Protein AF-A0A9E2J399-F1 (afdb_monomer)

Mean predicted aligned error: 8.53 Å

pLDDT: mean 82.92, std 20.25, range [30.44, 98.38]

Foldseek 3Di:
DCPVVLLVVVVCVVVVVVPDDPDDDQPVVVVVLVVVCVVQVPDCLNLVNDPVQVQWDWDDDDQATETAHVPHPPPDVVVVVVVLVVLLVVLCVQQVFDAPGGAYEYEDQDQVVSVVSVNNDADAESLSSSYHGHYNPDQRQQRVQLNRLCRRVLQSADDALQQNLLRSLLSSVDDPPVCVDPQLDQDPDQDQLLCCLQDPPPDGVVRRHVVSVQLLVVCCVVPNSVLSSQCSSHVHPVSNCVSQPPVSVVSRVVSSVVRD

Radius of gyration: 18.85 Å; Cα contacts (8 Å, |Δi|>4): 348; chains: 1; bounding box: 43×42×50 Å

Secondary structure (DSSP, 8-state):
--HHHHHHHHHHHHHHHHHS-SS--SHHHHHHHHHHHHHHHS-TTTTT-SGGGTTSEEEE-SSEEEEE-TT-S-S-HHHHHHHHHHHHHHHHHHH----SS-EEEEEES-HHHHHHTT--SSSEEEGGGTEEEEETTS-SSHHHHHHHHHTSTT--S---HHHHHHHHHHT-SS-TTTTTSTT-PPPSSPP-HHHHHHSTTSS-HIIIIIIHHHHHHHHHHHH-HHHHHHHHH---HHHHHHHHTHHHHHHHHHHHHHH-

Nearest PDB structures (foldseek):
  4p8q-assembly1_B  TM=4.772E-01  e=3.573E-02  Homo sapiens
  7xyo-assembly1_B  TM=5.533E-01  e=1.193E-01  Myxococcus fulvus
  4z7i-assembly2_B  TM=4.744E-01  e=6.530E-02  Homo sapiens

Structure (mmCIF, N/CA/C/O backbone):
data_AF-A0A9E2J399-F1
#
_entry.id   AF-A0A9E2J399-F1
#
loop_
_atom_site.group_PDB
_atom_site.id
_atom_site.type_symbol
_atom_site.label_atom_id
_atom_site.label_alt_id
_atom_site.label_comp_id
_atom_site.label_asym_id
_atom_site.label_entity_id
_atom_site.label_seq_id
_atom_site.pdbx_PDB_ins_co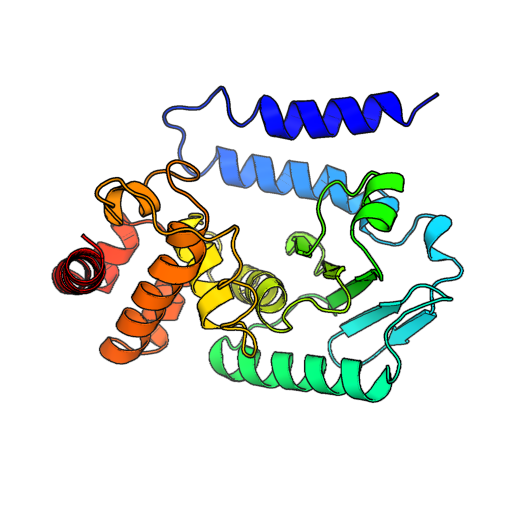de
_atom_site.Cartn_x
_atom_site.Cartn_y
_atom_site.Cartn_z
_atom_site.occupancy
_atom_site.B_iso_or_equiv
_atom_site.auth_seq_id
_atom_site.auth_comp_id
_atom_site.auth_asym_id
_atom_site.auth_atom_id
_atom_site.pdbx_PDB_model_num
ATOM 1 N N . MET A 1 1 ? 18.697 25.952 -17.168 1.00 35.12 1 MET A N 1
ATOM 2 C CA . MET A 1 1 ? 18.207 26.978 -16.220 1.00 35.12 1 MET A CA 1
ATOM 3 C C . MET A 1 1 ? 16.849 26.631 -15.573 1.00 35.12 1 MET A C 1
ATOM 5 O O . MET A 1 1 ? 16.286 27.504 -14.939 1.00 35.12 1 MET A O 1
ATOM 9 N N . ASN A 1 2 ? 16.350 25.378 -15.640 1.00 36.31 2 ASN A N 1
ATOM 10 C CA . ASN A 1 2 ? 14.995 25.008 -15.161 1.00 36.31 2 ASN A CA 1
ATOM 11 C C . ASN A 1 2 ? 14.938 23.968 -14.020 1.00 36.31 2 ASN A C 1
ATOM 13 O O . ASN A 1 2 ? 13.866 23.719 -13.491 1.00 36.31 2 ASN A O 1
ATOM 17 N N . ILE A 1 3 ? 16.062 23.377 -13.601 1.00 36.66 3 ILE A N 1
ATOM 18 C CA . ILE A 1 3 ? 16.064 22.289 -12.599 1.00 36.66 3 ILE A CA 1
ATOM 19 C C . ILE A 1 3 ? 15.846 22.831 -11.172 1.00 36.66 3 ILE A C 1
ATOM 21 O O . ILE A 1 3 ? 15.125 22.237 -10.376 1.00 36.66 3 ILE A O 1
ATOM 25 N N . LEU A 1 4 ? 16.393 24.014 -10.872 1.00 30.44 4 LEU A N 1
ATOM 26 C CA . LEU A 1 4 ? 16.224 24.678 -9.574 1.00 30.44 4 LEU A CA 1
ATOM 27 C C . LEU A 1 4 ? 14.778 25.129 -9.315 1.00 30.44 4 LEU A C 1
ATOM 29 O O . LEU A 1 4 ? 14.340 25.092 -8.172 1.00 30.44 4 LEU A O 1
ATOM 33 N N . PHE A 1 5 ? 14.020 25.490 -10.356 1.00 33.41 5 PHE A N 1
ATOM 34 C CA . PHE A 1 5 ? 12.612 25.876 -10.212 1.00 33.41 5 PHE A CA 1
ATOM 35 C C . PHE A 1 5 ? 11.713 24.675 -9.892 1.00 33.41 5 PHE A C 1
ATOM 37 O O . PHE A 1 5 ? 10.830 24.794 -9.050 1.00 33.41 5 PHE A O 1
ATOM 44 N N . SER A 1 6 ? 11.966 23.507 -10.492 1.00 39.12 6 SER A N 1
ATOM 45 C CA . SER A 1 6 ? 11.206 22.279 -10.213 1.00 39.12 6 SER A CA 1
ATOM 46 C C . SER A 1 6 ? 11.488 21.719 -8.815 1.00 39.12 6 SER A C 1
ATOM 48 O O . SER A 1 6 ? 10.556 21.320 -8.125 1.00 39.12 6 SER A O 1
ATOM 50 N N . ILE A 1 7 ? 12.747 21.755 -8.361 1.00 38.94 7 ILE A N 1
ATOM 51 C CA . ILE A 1 7 ? 13.127 21.336 -6.999 1.00 38.94 7 ILE A CA 1
ATOM 52 C C . ILE A 1 7 ? 12.523 22.284 -5.956 1.00 38.94 7 ILE A C 1
ATOM 54 O O . ILE A 1 7 ? 11.977 21.826 -4.954 1.00 38.94 7 ILE A O 1
ATOM 58 N N . LEU A 1 8 ? 12.561 23.598 -6.208 1.00 31.28 8 LEU A N 1
ATOM 59 C CA . LEU A 1 8 ? 11.946 24.579 -5.319 1.00 31.28 8 LEU A CA 1
ATOM 60 C C . LEU A 1 8 ? 10.419 24.417 -5.288 1.00 31.28 8 LEU A C 1
ATOM 62 O O . LEU A 1 8 ? 9.841 24.518 -4.217 1.00 31.28 8 LEU A O 1
ATOM 66 N N . LEU A 1 9 ? 9.769 24.083 -6.410 1.00 38.56 9 LEU A N 1
ATOM 67 C CA . LEU A 1 9 ? 8.328 23.817 -6.444 1.00 38.56 9 LEU A CA 1
ATOM 68 C C . LEU A 1 9 ? 7.959 22.540 -5.673 1.00 38.56 9 LEU A C 1
ATOM 70 O O . LEU A 1 9 ? 6.981 22.558 -4.944 1.00 38.56 9 LEU A O 1
ATOM 74 N N . ILE A 1 10 ? 8.749 21.464 -5.756 1.00 42.34 10 ILE A N 1
ATOM 75 C CA . ILE A 1 10 ? 8.502 20.212 -5.010 1.00 42.34 10 ILE A CA 1
ATOM 76 C C . ILE A 1 10 ? 8.734 20.401 -3.503 1.00 42.34 10 ILE A C 1
ATOM 78 O O . ILE A 1 10 ? 7.930 19.944 -2.695 1.00 42.34 10 ILE A O 1
ATOM 82 N N . ILE A 1 11 ? 9.792 21.117 -3.105 1.00 35.75 11 ILE A N 1
ATOM 83 C CA . ILE A 1 11 ? 10.058 21.435 -1.692 1.00 35.75 11 ILE A CA 1
ATOM 84 C C . ILE A 1 11 ? 9.004 22.404 -1.150 1.00 35.75 11 ILE A C 1
ATOM 86 O O . ILE A 1 11 ? 8.542 22.224 -0.028 1.00 35.75 11 ILE A O 1
ATOM 90 N N . ILE A 1 12 ? 8.574 23.394 -1.940 1.00 35.03 12 ILE A N 1
ATOM 91 C CA . ILE A 1 12 ? 7.475 24.290 -1.570 1.00 35.03 12 ILE A CA 1
ATOM 92 C C . ILE A 1 12 ? 6.174 23.490 -1.459 1.00 35.03 12 ILE A C 1
ATOM 94 O O . ILE A 1 12 ? 5.540 23.597 -0.429 1.00 35.03 12 ILE A O 1
ATOM 98 N N . LEU A 1 13 ? 5.814 22.617 -2.405 1.00 40.06 13 LEU A N 1
ATOM 99 C CA . LEU A 1 13 ? 4.606 21.778 -2.325 1.00 40.06 13 LEU A CA 1
ATOM 100 C C . LEU A 1 13 ? 4.655 20.728 -1.195 1.00 40.06 13 LEU A C 1
ATOM 102 O O . LEU A 1 13 ? 3.612 20.279 -0.739 1.00 40.06 13 LEU A O 1
ATOM 106 N N . ASN A 1 14 ? 5.831 20.338 -0.705 1.00 35.72 14 ASN A N 1
ATOM 107 C CA . ASN A 1 14 ? 5.932 19.468 0.472 1.00 35.72 14 ASN A CA 1
ATOM 108 C C . ASN A 1 14 ? 5.970 20.258 1.796 1.00 35.72 14 ASN A C 1
ATOM 110 O O . ASN A 1 14 ? 5.504 19.741 2.806 1.00 35.72 14 ASN A O 1
ATOM 114 N N . ASN A 1 15 ? 6.464 21.505 1.808 1.00 30.83 15 ASN A N 1
ATOM 115 C CA . ASN A 1 15 ? 6.568 22.342 3.017 1.00 30.83 15 ASN A CA 1
ATOM 116 C C . ASN A 1 15 ? 5.400 23.328 3.218 1.00 30.83 15 ASN A C 1
ATOM 118 O O . ASN A 1 15 ? 5.075 23.667 4.350 1.00 30.83 15 ASN A O 1
ATOM 122 N N . THR A 1 16 ? 4.721 23.794 2.166 1.00 32.91 16 THR A N 1
ATOM 123 C CA . THR A 1 16 ? 3.525 24.648 2.311 1.00 32.91 16 THR A CA 1
ATOM 124 C C . T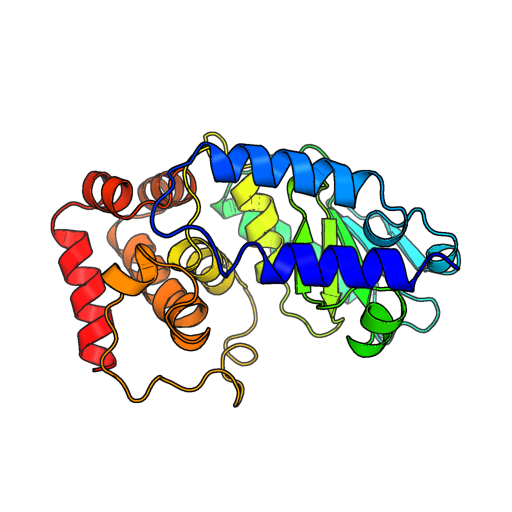HR A 1 16 ? 2.288 23.851 2.705 1.00 32.91 16 THR A C 1
ATOM 126 O O . THR A 1 16 ? 1.373 24.423 3.290 1.00 32.91 16 THR A O 1
ATOM 129 N N . PHE A 1 17 ? 2.278 22.540 2.448 1.00 38.72 17 PHE A N 1
ATOM 130 C CA . PHE A 1 17 ? 1.187 21.634 2.816 1.00 38.72 17 PHE A CA 1
ATOM 131 C C . PHE A 1 17 ? 1.327 21.046 4.229 1.00 38.72 17 PHE A C 1
ATOM 133 O O . PHE A 1 17 ? 0.382 20.443 4.728 1.00 38.72 17 PHE A O 1
ATOM 140 N N . THR A 1 18 ? 2.473 21.232 4.893 1.00 35.09 18 THR A N 1
ATOM 141 C CA . THR A 1 18 ? 2.693 20.814 6.289 1.00 35.09 18 THR A CA 1
ATOM 142 C C . THR A 1 18 ? 2.473 21.948 7.296 1.00 35.09 18 THR A C 1
ATOM 144 O O . THR A 1 18 ? 2.140 21.671 8.446 1.00 35.09 18 THR A O 1
ATOM 147 N N . GLU A 1 19 ? 2.588 23.222 6.894 1.00 30.45 19 GLU A N 1
ATOM 148 C CA . GLU A 1 19 ? 2.486 24.363 7.826 1.00 30.45 19 GLU A CA 1
ATOM 149 C C . GLU A 1 19 ? 1.129 25.090 7.855 1.00 30.45 19 GLU A C 1
ATOM 151 O O . GLU A 1 19 ? 0.873 25.879 8.769 1.00 30.45 19 GLU A O 1
ATOM 156 N N . LYS A 1 20 ? 0.207 24.806 6.931 1.00 34.00 20 LYS A N 1
ATOM 157 C CA . LYS A 1 20 ? -1.169 25.324 6.982 1.00 34.00 20 LYS A CA 1
ATOM 158 C C . LYS A 1 20 ? -2.154 24.231 6.605 1.00 34.00 20 LYS A C 1
ATOM 160 O O . LYS A 1 20 ? -2.333 23.975 5.428 1.00 34.00 20 LYS A O 1
ATOM 165 N N . ASP A 1 21 ? -2.748 23.596 7.613 1.00 38.91 21 ASP A N 1
ATOM 166 C CA . ASP A 1 21 ? -4.195 23.342 7.676 1.00 38.91 21 ASP A CA 1
ATOM 167 C C . ASP A 1 21 ? -4.523 22.515 8.925 1.00 38.91 21 ASP A C 1
ATOM 169 O O . ASP A 1 21 ? -4.662 21.294 8.928 1.00 38.91 21 ASP A O 1
ATOM 173 N N . LYS A 1 22 ? -4.670 23.232 10.044 1.00 38.91 22 LYS A N 1
ATOM 174 C CA . LYS A 1 22 ? -5.417 22.728 11.195 1.00 38.91 22 LYS A CA 1
ATOM 175 C C . LYS A 1 22 ? -6.902 22.753 10.826 1.00 38.91 22 LYS A C 1
ATOM 177 O O . LYS A 1 22 ? -7.569 23.756 11.052 1.00 38.91 22 LYS A O 1
ATOM 182 N N . GLY A 1 23 ? -7.394 21.647 10.276 1.00 41.75 23 GLY A N 1
ATOM 183 C CA . GLY A 1 23 ? -8.821 21.384 10.075 1.00 41.75 23 GLY A CA 1
ATOM 184 C C . GLY A 1 23 ? -9.351 21.801 8.703 1.00 41.75 23 GLY A C 1
ATOM 185 O O . GLY A 1 23 ? -9.782 22.933 8.516 1.00 41.75 23 GLY A O 1
ATOM 186 N N . GLY A 1 24 ? -9.399 20.845 7.774 1.00 32.31 24 GLY A N 1
ATOM 187 C CA . GLY A 1 24 ? -10.007 21.011 6.457 1.00 32.31 24 GLY A CA 1
ATOM 188 C C . GLY A 1 24 ? -10.335 19.658 5.823 1.00 32.31 24 GLY A C 1
ATOM 189 O O . GLY A 1 24 ? -9.465 18.839 5.562 1.00 32.31 24 GLY A O 1
ATOM 190 N N . THR A 1 25 ? -11.628 19.381 5.674 1.00 45.47 25 THR A N 1
ATOM 191 C CA . THR A 1 25 ? -12.244 18.081 5.363 1.00 45.47 25 THR A CA 1
ATOM 192 C C . THR A 1 25 ? -12.350 17.795 3.860 1.00 45.47 25 THR A C 1
ATOM 194 O O . THR A 1 25 ? -12.945 18.613 3.167 1.00 45.47 25 THR A O 1
ATOM 197 N N . SER A 1 26 ? -11.932 16.605 3.392 1.00 43.88 26 SER A N 1
ATOM 198 C CA . SER A 1 26 ? -12.264 15.853 2.140 1.00 43.88 26 SER A CA 1
ATOM 199 C C . SER A 1 26 ? -12.246 16.550 0.756 1.00 43.88 26 SER A C 1
ATOM 201 O O . SER A 1 26 ? -11.796 15.967 -0.229 1.00 43.88 26 SER A O 1
ATOM 203 N N . TYR A 1 27 ? -12.698 17.797 0.641 1.00 31.56 27 TYR A N 1
ATOM 204 C CA . TYR A 1 27 ? -12.731 18.576 -0.597 1.00 31.56 27 TYR A CA 1
ATOM 205 C C . TYR A 1 27 ? -11.326 19.029 -1.023 1.00 31.56 27 TYR A C 1
ATOM 207 O O . TYR A 1 27 ? -10.993 19.009 -2.206 1.00 31.56 27 TYR A O 1
ATOM 215 N N . GLN A 1 28 ? -10.469 19.367 -0.054 1.00 36.97 28 GLN A N 1
ATOM 216 C CA . GLN A 1 28 ? -9.070 19.721 -0.308 1.00 36.97 28 GLN A CA 1
ATOM 217 C C . GLN A 1 28 ? -8.235 18.510 -0.752 1.00 36.97 28 GLN A C 1
ATOM 219 O O . GLN A 1 28 ? -7.406 18.653 -1.641 1.00 36.97 28 GLN A O 1
ATOM 224 N N . GLU A 1 29 ? -8.490 17.305 -0.229 1.00 43.00 29 GLU A N 1
ATOM 225 C CA . GLU A 1 29 ? -7.813 16.077 -0.683 1.00 43.00 29 GLU A CA 1
ATOM 226 C C . GLU A 1 29 ? -8.111 15.757 -2.150 1.00 43.00 29 GLU A C 1
ATOM 228 O O . GLU A 1 29 ? -7.194 15.435 -2.901 1.00 43.00 29 GLU A O 1
ATOM 233 N N . THR A 1 30 ? -9.363 15.923 -2.581 1.00 45.16 30 THR A N 1
ATOM 234 C CA . THR A 1 30 ? -9.768 15.666 -3.974 1.00 45.16 30 THR A CA 1
ATOM 235 C C . THR A 1 30 ? -9.115 16.667 -4.940 1.00 45.16 30 THR A C 1
ATOM 237 O O . THR A 1 30 ? -8.572 16.280 -5.973 1.00 45.16 30 THR A O 1
ATOM 240 N N . GLN A 1 31 ? -9.079 17.956 -4.577 1.00 35.47 31 GLN A N 1
ATOM 241 C CA . GLN A 1 31 ? -8.379 18.992 -5.353 1.00 35.47 31 GLN A CA 1
ATOM 242 C C . GLN A 1 31 ? -6.855 18.775 -5.379 1.00 35.47 31 GLN A C 1
ATOM 244 O O . GLN A 1 31 ? -6.213 18.970 -6.411 1.00 35.47 31 GLN A O 1
ATOM 249 N N . ASN A 1 32 ? -6.275 18.304 -4.272 1.00 55.22 32 ASN A N 1
ATOM 250 C CA . ASN A 1 32 ? -4.853 17.973 -4.185 1.00 55.22 32 ASN A CA 1
ATOM 251 C C . ASN A 1 32 ? -4.493 16.739 -5.031 1.00 55.22 32 ASN A C 1
ATOM 253 O O . ASN A 1 32 ? -3.407 16.701 -5.607 1.00 55.22 32 ASN A O 1
ATOM 257 N N . GLN A 1 33 ? -5.388 15.754 -5.151 1.00 56.31 33 GLN A N 1
ATOM 258 C CA . GLN A 1 33 ? -5.217 14.592 -6.031 1.00 56.31 33 GLN A CA 1
ATOM 259 C C . GLN A 1 33 ? -5.269 14.983 -7.513 1.00 56.31 33 GLN A C 1
ATOM 261 O O . GLN A 1 33 ? -4.395 14.576 -8.277 1.00 56.31 33 GLN A O 1
ATOM 266 N N . GLU A 1 34 ? -6.219 15.829 -7.925 1.00 54.78 34 GLU A N 1
ATOM 267 C CA . GLU A 1 34 ? -6.289 16.324 -9.310 1.00 54.78 34 GLU A CA 1
ATOM 268 C C . GLU A 1 34 ? -5.058 17.161 -9.691 1.00 54.78 34 GLU A C 1
ATOM 270 O O . GLU A 1 34 ? -4.486 16.969 -10.765 1.00 54.78 34 GLU A O 1
ATOM 275 N N . GLN A 1 35 ? -4.584 18.035 -8.799 1.00 57.66 35 GLN A N 1
ATOM 276 C CA . GLN A 1 35 ? -3.370 18.823 -9.039 1.00 57.66 35 GLN A CA 1
ATOM 277 C C . GLN A 1 35 ? -2.105 17.956 -9.079 1.00 57.66 35 GLN A C 1
ATOM 279 O O . GLN A 1 35 ? -1.265 18.148 -9.959 1.00 57.66 35 GLN A O 1
ATOM 284 N N . ARG A 1 36 ? -1.975 16.962 -8.187 1.00 59.66 36 ARG A N 1
ATOM 285 C CA . ARG A 1 36 ? -0.881 15.974 -8.240 1.00 59.66 36 ARG A CA 1
ATOM 286 C C . ARG A 1 36 ? -0.917 15.186 -9.541 1.00 59.66 36 ARG A C 1
ATOM 288 O O . ARG A 1 36 ? 0.121 15.040 -10.180 1.00 59.66 36 ARG A O 1
ATOM 295 N N . LYS A 1 37 ? -2.099 14.734 -9.965 1.00 61.91 37 LYS A N 1
ATOM 296 C CA . LYS A 1 37 ? -2.276 14.029 -11.234 1.00 61.91 37 LYS A CA 1
ATOM 297 C C . LYS A 1 37 ? -1.771 14.872 -12.397 1.00 61.91 37 LYS A C 1
ATOM 299 O O . LYS A 1 37 ? -0.998 14.353 -13.185 1.00 61.91 37 LYS A O 1
ATOM 304 N N . ILE A 1 38 ? -2.128 16.153 -12.477 1.00 59.84 38 ILE A N 1
ATOM 305 C CA . ILE A 1 38 ? -1.650 17.047 -13.546 1.00 59.84 38 ILE A CA 1
ATOM 306 C C . ILE A 1 38 ? -0.121 17.195 -13.495 1.00 59.84 38 ILE A C 1
ATOM 308 O O . ILE A 1 38 ? 0.552 17.001 -14.503 1.00 59.84 38 ILE A O 1
ATOM 312 N N . ILE A 1 39 ? 0.449 17.455 -12.315 1.00 67.25 39 ILE A N 1
ATOM 313 C CA . ILE A 1 39 ? 1.897 17.662 -12.160 1.00 67.25 39 ILE A CA 1
ATOM 314 C C . ILE A 1 39 ? 2.696 16.407 -12.533 1.00 67.25 39 ILE A C 1
ATOM 316 O O . ILE A 1 39 ? 3.713 16.518 -13.213 1.00 67.25 39 ILE A O 1
ATOM 320 N N . TYR A 1 40 ? 2.264 15.219 -12.107 1.00 71.88 40 TYR A N 1
ATOM 321 C CA . TYR A 1 40 ? 2.998 13.979 -12.363 1.00 71.88 40 TYR A CA 1
ATOM 322 C C . TYR A 1 40 ? 2.685 13.364 -13.733 1.00 71.88 40 TYR A C 1
ATOM 324 O O . TYR A 1 40 ? 3.587 12.817 -14.365 1.00 71.88 40 TYR A O 1
ATOM 332 N N . ALA A 1 41 ? 1.445 13.471 -14.224 1.00 72.50 41 ALA A N 1
ATOM 333 C CA . ALA A 1 41 ? 1.061 12.942 -15.534 1.00 72.50 41 ALA A CA 1
ATOM 334 C C . ALA A 1 41 ? 1.768 13.674 -16.673 1.00 72.50 41 ALA A C 1
ATOM 336 O O . ALA A 1 41 ? 2.172 13.029 -17.642 1.00 72.50 41 ALA A O 1
ATOM 337 N N . ASP A 1 42 ? 1.936 14.992 -16.548 1.00 78.38 42 ASP A N 1
ATOM 338 C CA . ASP A 1 42 ? 2.548 15.823 -17.586 1.00 78.38 42 ASP A CA 1
ATOM 339 C C . ASP A 1 42 ? 4.064 15.953 -17.420 1.00 78.38 42 ASP A C 1
ATOM 341 O O . ASP A 1 42 ? 4.748 16.430 -18.328 1.00 78.38 42 ASP A O 1
ATOM 345 N N . ASN A 1 43 ? 4.620 15.493 -16.296 1.00 82.19 43 ASN A N 1
ATOM 346 C CA . ASN A 1 43 ? 6.058 15.498 -16.092 1.00 82.19 43 ASN A CA 1
ATOM 347 C C . ASN A 1 43 ? 6.694 14.221 -16.679 1.00 82.19 43 ASN A C 1
ATOM 349 O O . ASN A 1 43 ? 6.512 13.128 -16.131 1.00 82.19 43 ASN A O 1
ATOM 353 N N . PRO A 1 44 ? 7.485 14.342 -17.764 1.00 82.25 44 PRO A N 1
ATOM 354 C CA . PRO A 1 44 ? 8.075 13.199 -18.454 1.00 82.25 44 PRO A CA 1
ATOM 355 C C . PRO A 1 44 ? 9.011 12.361 -17.564 1.00 82.25 44 PRO A C 1
ATOM 357 O O . PRO A 1 44 ? 9.239 11.186 -17.848 1.00 82.25 44 PRO A O 1
ATOM 360 N N . LEU A 1 45 ? 9.528 12.932 -16.470 1.00 81.38 45 LEU A N 1
ATOM 361 C CA . LEU A 1 45 ? 10.408 12.236 -15.527 1.00 81.38 45 LEU A CA 1
ATOM 362 C C . LEU A 1 45 ? 9.674 11.179 -14.695 1.00 81.38 45 LEU A C 1
ATOM 364 O O . LEU A 1 45 ? 10.268 10.164 -14.343 1.00 81.38 45 LEU A O 1
ATOM 368 N N . PHE A 1 46 ? 8.398 11.406 -14.383 1.00 80.50 46 PHE A N 1
ATOM 369 C CA . PHE A 1 46 ? 7.619 10.511 -13.522 1.00 80.50 46 PHE A CA 1
ATOM 370 C C . PHE A 1 46 ? 6.824 9.475 -14.303 1.00 80.50 46 PHE A C 1
ATOM 372 O O . PHE A 1 46 ? 6.483 8.440 -13.757 1.00 80.50 46 PHE A O 1
ATOM 379 N N . ASN A 1 47 ? 6.514 9.737 -15.571 1.00 84.06 47 ASN A N 1
ATOM 380 C CA . ASN A 1 47 ? 5.722 8.829 -16.403 1.00 84.06 47 ASN A CA 1
ATOM 381 C C . ASN A 1 47 ? 6.574 8.005 -17.391 1.00 84.06 47 ASN A C 1
ATOM 383 O O . ASN A 1 47 ? 6.018 7.329 -18.256 1.00 84.06 47 ASN A O 1
ATOM 387 N N . GLY A 1 48 ? 7.906 8.093 -17.296 1.00 84.94 48 GLY A N 1
ATOM 388 C CA . GLY A 1 48 ? 8.845 7.365 -18.153 1.00 84.94 48 GLY A CA 1
ATOM 389 C C . GLY A 1 48 ? 9.025 7.925 -19.567 1.00 84.94 48 GLY A C 1
ATOM 390 O O . GLY A 1 48 ? 9.643 7.262 -20.393 1.00 84.94 48 GLY A O 1
ATOM 391 N N . LYS A 1 49 ? 8.491 9.113 -19.886 1.00 88.38 49 LYS A N 1
ATOM 392 C CA . LYS A 1 49 ? 8.605 9.725 -21.228 1.00 88.38 49 LYS A CA 1
ATOM 393 C C . LYS A 1 49 ? 9.847 10.599 -21.410 1.00 88.38 49 LYS A C 1
ATOM 395 O O . LYS A 1 49 ? 10.083 11.088 -22.515 1.00 88.38 49 LYS A O 1
ATOM 400 N N . ASP A 1 50 ? 10.616 10.854 -20.353 1.00 89.94 50 ASP A N 1
ATOM 401 C CA . ASP A 1 50 ? 11.870 11.596 -20.471 1.00 89.94 50 ASP A CA 1
ATOM 402 C C . ASP A 1 50 ? 12.914 10.762 -21.219 1.00 89.94 50 ASP A C 1
ATOM 404 O O . ASP A 1 50 ? 13.011 9.549 -21.042 1.00 89.94 50 ASP A O 1
ATOM 408 N N . LYS A 1 51 ? 13.751 11.431 -22.017 1.00 88.94 51 LYS A N 1
ATOM 409 C CA . LYS A 1 51 ? 14.852 10.797 -22.756 1.00 88.94 51 LYS A CA 1
ATOM 410 C C . LYS A 1 51 ? 15.818 10.014 -21.860 1.00 88.94 51 LYS A C 1
ATOM 412 O O . LYS A 1 51 ? 16.549 9.169 -22.367 1.00 88.94 51 LYS A O 1
ATOM 417 N N . PHE A 1 52 ? 15.852 10.319 -20.562 1.00 86.81 52 PHE A N 1
ATOM 418 C CA . PHE A 1 52 ? 16.595 9.571 -19.557 1.00 86.81 52 PHE A CA 1
ATOM 419 C C . PHE A 1 52 ? 16.247 8.077 -19.553 1.00 86.81 52 PHE A C 1
ATOM 421 O O . PHE A 1 52 ? 17.128 7.262 -19.313 1.00 86.81 52 PHE A O 1
ATOM 428 N N . PHE A 1 53 ? 15.001 7.710 -19.855 1.00 90.19 53 PHE A N 1
ATOM 429 C CA . PHE A 1 53 ? 14.562 6.314 -19.857 1.00 90.19 53 PHE A CA 1
ATOM 430 C C . PHE A 1 53 ? 14.801 5.598 -21.196 1.00 90.19 53 PHE A C 1
ATOM 432 O O . PHE A 1 53 ? 14.484 4.421 -21.322 1.00 90.19 53 PHE A O 1
ATOM 439 N N . ASN A 1 54 ? 15.369 6.266 -22.208 1.00 91.75 54 ASN A N 1
ATOM 440 C CA . ASN A 1 54 ? 15.497 5.698 -23.557 1.00 91.75 54 ASN A CA 1
ATOM 441 C C . ASN A 1 54 ? 16.375 4.440 -23.625 1.00 91.75 54 ASN A C 1
ATOM 443 O O . ASN A 1 54 ? 16.196 3.627 -24.529 1.00 91.75 54 ASN A O 1
ATOM 447 N N . ASP A 1 55 ? 17.346 4.298 -22.723 1.00 93.50 55 ASP A N 1
ATOM 448 C CA . ASP A 1 55 ? 18.230 3.133 -22.639 1.00 93.50 55 ASP A CA 1
ATOM 449 C C . ASP A 1 55 ? 17.756 2.097 -21.609 1.00 93.50 55 ASP A C 1
ATOM 451 O O . ASP A 1 55 ? 18.415 1.073 -21.411 1.00 93.50 55 ASP A O 1
ATOM 455 N N . TRP A 1 56 ? 16.618 2.336 -20.955 1.00 96.00 56 TRP A N 1
ATOM 456 C CA . TRP A 1 56 ? 16.060 1.390 -20.004 1.00 96.00 56 TRP A CA 1
ATOM 457 C C . TRP A 1 56 ? 15.479 0.177 -20.725 1.00 96.00 56 TRP A C 1
ATOM 459 O O . TRP A 1 56 ? 14.856 0.251 -21.785 1.00 96.00 56 TRP A O 1
ATOM 469 N N . ILE A 1 57 ? 15.680 -0.979 -20.108 1.00 96.62 57 ILE A N 1
ATOM 470 C CA . ILE A 1 57 ? 15.140 -2.250 -20.558 1.00 96.62 57 ILE A CA 1
ATOM 471 C C . ILE A 1 57 ? 13.683 -2.309 -20.112 1.00 96.62 57 ILE A C 1
ATOM 473 O O . ILE A 1 57 ? 13.396 -2.400 -18.915 1.00 96.62 57 ILE A O 1
ATOM 477 N N . MET A 1 58 ? 12.778 -2.292 -21.086 1.00 97.19 58 MET A N 1
ATOM 478 C CA . MET A 1 58 ? 11.352 -2.487 -20.860 1.00 97.19 58 MET A CA 1
ATOM 479 C C . MET A 1 58 ? 10.973 -3.953 -21.048 1.00 97.19 58 MET A C 1
ATOM 481 O O . MET A 1 58 ? 11.316 -4.562 -22.063 1.00 97.19 58 MET A O 1
ATOM 485 N N . VAL A 1 59 ? 10.240 -4.513 -20.087 1.00 98.00 59 VAL A N 1
ATOM 486 C CA . VAL A 1 59 ? 9.699 -5.874 -20.178 1.00 98.00 59 VAL A CA 1
ATOM 487 C C . VAL A 1 59 ? 8.204 -5.840 -19.900 1.00 98.00 59 VAL A C 1
ATOM 489 O O . VAL A 1 59 ? 7.778 -5.494 -18.798 1.00 98.00 59 VAL A O 1
ATOM 492 N N . ASP A 1 60 ? 7.411 -6.202 -20.908 1.00 98.06 60 ASP A N 1
ATOM 493 C CA . ASP A 1 60 ? 5.962 -6.322 -20.776 1.00 98.06 60 ASP A CA 1
ATOM 494 C C . ASP A 1 60 ? 5.579 -7.716 -20.254 1.00 98.06 60 ASP A C 1
ATOM 496 O O . ASP A 1 60 ? 6.107 -8.738 -20.695 1.00 98.06 60 ASP A O 1
ATOM 500 N N . SER A 1 61 ? 4.652 -7.751 -19.304 1.00 98.00 61 SER A N 1
ATOM 501 C CA . SER A 1 61 ? 4.131 -8.956 -18.660 1.00 98.00 61 SER A CA 1
ATOM 502 C C . SER A 1 61 ? 2.599 -8.918 -18.633 1.00 98.00 61 SER A C 1
ATOM 504 O O . SER A 1 61 ? 1.969 -8.181 -19.397 1.00 98.00 61 SER A O 1
ATOM 506 N N . LYS A 1 62 ? 1.947 -9.743 -17.810 1.00 97.69 62 LYS A N 1
ATOM 507 C CA . LYS A 1 62 ? 0.484 -9.839 -17.831 1.00 97.69 62 LYS A CA 1
ATOM 508 C C . LYS A 1 62 ? -0.155 -8.588 -17.230 1.00 97.69 62 LYS A C 1
ATOM 510 O O . LYS A 1 62 ? -1.054 -8.022 -17.850 1.00 97.69 62 LYS A O 1
ATOM 515 N N . HIS A 1 63 ? 0.314 -8.152 -16.064 1.00 98.12 63 HIS A N 1
ATOM 516 C CA . HIS A 1 63 ? -0.248 -7.010 -15.337 1.00 98.12 63 HIS A CA 1
ATOM 517 C C . HIS A 1 63 ? 0.721 -5.829 -15.228 1.00 98.12 63 HIS A C 1
ATOM 519 O O . HIS A 1 63 ? 0.281 -4.737 -14.883 1.00 98.12 63 HIS A O 1
ATOM 525 N N . PHE A 1 64 ? 2.001 -5.995 -15.565 1.00 98.06 64 PHE A N 1
ATOM 526 C CA . PHE A 1 64 ? 3.023 -4.954 -15.411 1.00 98.06 64 PHE A CA 1
ATOM 527 C C . PHE A 1 64 ? 3.773 -4.674 -16.714 1.00 98.06 64 PHE A C 1
ATOM 529 O O . PHE A 1 64 ? 3.965 -5.564 -17.542 1.00 98.06 64 PHE A O 1
ATOM 536 N N . ILE A 1 65 ? 4.282 -3.452 -16.825 1.00 97.81 65 ILE A N 1
ATOM 537 C CA . ILE A 1 65 ? 5.361 -3.034 -17.714 1.00 97.81 65 ILE A CA 1
ATOM 538 C C . ILE A 1 65 ? 6.522 -2.641 -16.801 1.00 97.81 65 ILE A C 1
ATOM 540 O O . ILE A 1 65 ? 6.461 -1.625 -16.105 1.00 97.81 65 ILE A O 1
ATOM 544 N N . PHE A 1 66 ? 7.560 -3.469 -16.761 1.00 97.75 66 PHE A N 1
ATOM 545 C CA . PHE A 1 66 ? 8.736 -3.211 -15.939 1.00 97.75 66 PHE A CA 1
ATOM 546 C C . PHE A 1 66 ? 9.744 -2.364 -16.694 1.00 97.75 66 PHE A C 1
ATOM 548 O O . PHE A 1 66 ? 10.044 -2.644 -17.853 1.00 97.75 66 PHE A O 1
ATOM 555 N N . HIS A 1 67 ? 10.319 -1.391 -15.997 1.00 97.19 67 HIS A N 1
ATOM 556 C CA . HIS A 1 67 ? 11.391 -0.540 -16.491 1.00 97.19 67 HIS A CA 1
ATOM 557 C C . HIS A 1 67 ? 12.620 -0.782 -15.619 1.00 97.19 67 HIS A C 1
ATOM 559 O O . HIS A 1 67 ? 12.607 -0.481 -14.424 1.00 97.19 67 HIS A O 1
ATOM 565 N N . PHE A 1 68 ? 13.684 -1.322 -16.211 1.00 96.94 68 PHE A N 1
ATOM 566 C CA . PHE A 1 68 ? 14.965 -1.544 -15.542 1.00 96.94 68 PHE A CA 1
ATOM 567 C C . PHE A 1 68 ? 16.047 -0.677 -16.187 1.00 96.94 68 PHE A C 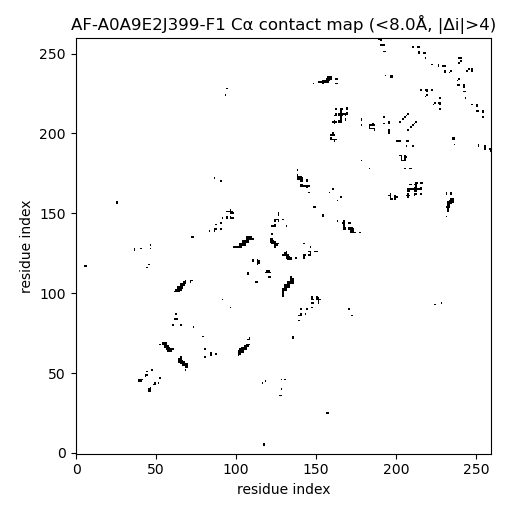1
ATOM 569 O O . PHE A 1 68 ? 16.137 -0.666 -17.414 1.00 96.94 68 PHE A O 1
ATOM 576 N N . PRO A 1 69 ? 16.936 -0.028 -15.420 1.00 94.56 69 PRO A N 1
ATOM 577 C CA . PRO A 1 69 ? 18.077 0.648 -16.017 1.00 94.56 69 PRO A CA 1
ATOM 578 C C . PRO A 1 69 ? 18.965 -0.367 -16.754 1.00 94.56 69 PRO A C 1
ATOM 580 O O . PRO A 1 69 ? 19.026 -1.549 -16.391 1.00 94.56 69 PRO A O 1
ATOM 583 N N . SER A 1 70 ? 19.672 0.081 -17.791 1.00 93.44 70 SER A N 1
ATOM 584 C CA . SER A 1 70 ? 20.550 -0.769 -18.614 1.00 93.44 70 SER A CA 1
ATOM 585 C C . SER A 1 70 ? 21.589 -1.539 -17.782 1.00 93.44 70 SER A C 1
ATOM 587 O O . SER A 1 70 ? 21.907 -2.692 -18.073 1.00 93.44 70 SER A O 1
ATOM 589 N N . ASN A 1 71 ? 22.051 -0.943 -16.681 1.00 93.25 71 ASN A N 1
ATOM 590 C CA . ASN A 1 71 ? 22.971 -1.523 -15.699 1.00 93.25 71 ASN A CA 1
ATOM 591 C C . ASN A 1 71 ? 22.268 -2.160 -14.478 1.00 93.25 71 ASN A C 1
ATOM 593 O O . ASN A 1 71 ? 22.853 -2.208 -13.395 1.00 93.25 71 ASN A O 1
ATOM 597 N N . SER A 1 72 ? 21.014 -2.606 -14.613 1.00 95.56 72 SER A N 1
ATOM 598 C CA . SER A 1 72 ? 20.197 -3.051 -13.478 1.00 95.56 72 SER A CA 1
ATOM 599 C C . SER A 1 72 ? 20.854 -4.134 -12.617 1.00 95.56 72 SER A C 1
ATOM 601 O O . SER A 1 72 ? 21.313 -5.160 -13.125 1.00 95.56 72 SER A O 1
ATOM 603 N N . ILE A 1 73 ? 20.798 -3.949 -11.293 1.00 95.31 73 ILE A N 1
ATOM 604 C CA . ILE A 1 73 ? 21.294 -4.911 -10.295 1.00 95.31 73 ILE A CA 1
ATOM 605 C C . ILE A 1 73 ? 20.396 -6.147 -10.136 1.00 95.31 73 ILE A C 1
ATOM 607 O O . ILE A 1 73 ? 20.778 -7.115 -9.471 1.00 95.31 73 ILE A O 1
ATOM 611 N N . VAL A 1 74 ? 19.211 -6.153 -10.757 1.00 94.94 74 VAL A N 1
ATOM 612 C CA . VAL A 1 74 ? 18.314 -7.313 -10.782 1.00 94.94 74 VAL A CA 1
ATOM 613 C C . VAL A 1 74 ? 18.914 -8.386 -11.693 1.00 94.94 74 VAL A C 1
ATOM 615 O O . VAL A 1 74 ? 18.805 -8.326 -12.923 1.00 94.94 74 VAL A O 1
ATOM 618 N N . LYS A 1 75 ? 19.559 -9.377 -11.062 1.00 92.69 75 LYS A N 1
ATOM 619 C CA . LYS A 1 75 ? 20.296 -10.462 -11.732 1.00 92.69 75 LYS A CA 1
ATOM 620 C C . LYS A 1 75 ? 19.399 -11.378 -12.564 1.00 92.69 75 LYS A C 1
ATOM 622 O O . LYS A 1 75 ? 19.768 -11.737 -13.674 1.00 92.69 75 LYS A O 1
ATOM 627 N N . ASN A 1 76 ? 18.239 -11.757 -12.026 1.00 95.81 76 ASN A N 1
ATOM 628 C CA . ASN A 1 76 ? 17.272 -12.625 -12.697 1.00 95.81 76 ASN A CA 1
ATOM 629 C C . ASN A 1 76 ? 15.942 -11.876 -12.862 1.00 95.81 76 ASN A C 1
ATOM 631 O O . ASN A 1 76 ? 15.097 -11.889 -11.965 1.00 95.81 76 ASN A O 1
ATOM 635 N N . LYS A 1 77 ? 15.793 -11.183 -13.997 1.00 96.12 77 LYS A N 1
ATOM 636 C CA . LYS A 1 77 ? 14.602 -10.374 -14.295 1.00 96.12 77 LYS A CA 1
ATOM 637 C C . LYS A 1 77 ? 13.353 -11.240 -14.448 1.00 96.12 77 LYS A C 1
ATOM 639 O O . LYS A 1 77 ? 12.320 -10.866 -13.912 1.00 96.12 77 LYS A O 1
ATOM 644 N N . ASP A 1 78 ? 13.459 -12.421 -15.055 1.00 97.12 78 ASP A N 1
ATOM 645 C CA . ASP A 1 78 ? 12.318 -13.332 -15.221 1.00 97.12 78 ASP A CA 1
ATOM 646 C C . ASP A 1 78 ? 11.759 -13.785 -13.870 1.00 97.12 78 ASP A C 1
ATOM 648 O O . ASP A 1 78 ? 10.551 -13.742 -13.638 1.00 97.12 78 ASP A O 1
ATOM 652 N N . GLN A 1 79 ? 12.638 -14.156 -12.933 1.00 96.31 79 GLN A N 1
ATOM 653 C CA . GLN A 1 79 ? 12.221 -14.507 -11.577 1.00 96.31 79 GLN A CA 1
ATOM 654 C C . GLN A 1 79 ? 11.626 -13.305 -10.837 1.00 96.31 79 GLN A C 1
ATOM 656 O O . GLN A 1 79 ? 10.611 -13.453 -10.160 1.00 96.31 79 GLN A O 1
ATOM 661 N N . PHE A 1 80 ? 12.233 -12.122 -10.966 1.00 95.69 80 PHE A N 1
ATOM 662 C CA . PHE A 1 80 ? 11.711 -10.892 -10.369 1.00 95.69 80 PHE A CA 1
ATOM 663 C C . PHE A 1 80 ? 10.287 -10.603 -10.862 1.00 95.69 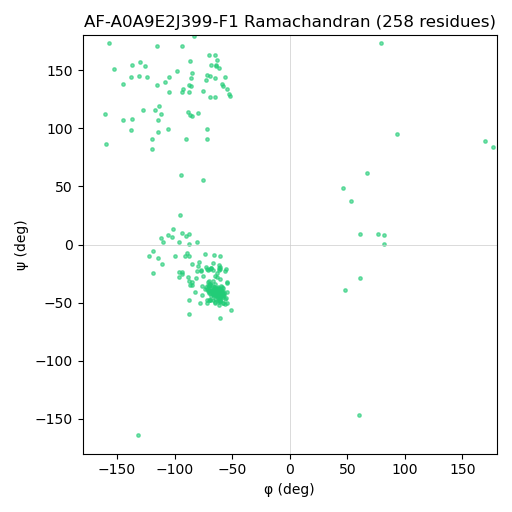80 PHE A C 1
ATOM 665 O O . PHE A 1 80 ? 9.381 -10.437 -10.047 1.00 95.69 80 PHE A O 1
ATOM 672 N N . ILE A 1 81 ? 10.078 -10.624 -12.178 1.00 97.25 81 ILE A N 1
ATOM 673 C CA . ILE A 1 81 ? 8.785 -10.398 -12.834 1.00 97.25 81 ILE A CA 1
ATOM 674 C C . ILE A 1 81 ? 7.765 -11.441 -12.380 1.00 97.25 81 ILE A C 1
ATOM 676 O O . ILE A 1 81 ? 6.674 -11.086 -11.940 1.00 97.25 81 ILE A O 1
ATOM 680 N N . ASN A 1 82 ? 8.130 -12.724 -12.407 1.00 97.44 82 ASN A N 1
ATOM 681 C CA . ASN A 1 82 ? 7.239 -13.800 -11.985 1.00 97.44 82 ASN A CA 1
ATOM 682 C C . ASN A 1 82 ? 6.824 -13.664 -10.508 1.00 97.44 82 ASN A C 1
ATOM 684 O O . ASN A 1 82 ? 5.662 -13.886 -10.175 1.00 97.44 82 ASN A O 1
ATOM 688 N N . ASN A 1 83 ? 7.731 -13.242 -9.623 1.00 95.44 83 ASN A N 1
ATOM 689 C CA . ASN A 1 83 ? 7.393 -12.989 -8.221 1.00 95.44 83 ASN A CA 1
ATOM 690 C C . ASN A 1 83 ? 6.381 -11.838 -8.068 1.00 95.44 83 ASN A C 1
ATOM 692 O O . ASN A 1 83 ? 5.474 -11.937 -7.244 1.00 95.44 83 ASN A O 1
ATOM 696 N N . HIS A 1 84 ? 6.504 -10.771 -8.864 1.00 96.12 84 HIS A N 1
ATOM 697 C CA . HIS A 1 84 ? 5.564 -9.642 -8.846 1.00 96.12 84 HIS A CA 1
ATOM 698 C C . HIS A 1 84 ? 4.198 -10.025 -9.428 1.00 96.12 84 HIS A C 1
ATOM 700 O O . HIS A 1 84 ? 3.166 -9.665 -8.869 1.00 96.12 84 HIS A O 1
ATOM 706 N N . GLU A 1 85 ? 4.167 -10.825 -10.492 1.00 97.69 85 GLU A N 1
ATOM 707 C CA . GLU A 1 85 ? 2.928 -11.374 -11.057 1.00 97.69 85 GLU A CA 1
ATOM 708 C C . GLU A 1 85 ? 2.190 -12.286 -10.064 1.00 97.69 85 GLU A C 1
ATOM 710 O O . GLU A 1 85 ? 0.969 -12.204 -9.907 1.00 97.69 85 GLU A O 1
ATOM 715 N N . GLN A 1 86 ? 2.927 -13.121 -9.328 1.00 96.94 86 GLN A N 1
ATOM 716 C CA . GLN A 1 86 ? 2.363 -13.945 -8.256 1.00 96.94 86 GLN A CA 1
ATOM 717 C C . GLN A 1 86 ? 1.856 -13.100 -7.084 1.00 96.94 86 GLN A C 1
ATOM 719 O O . GLN A 1 86 ? 0.787 -13.388 -6.540 1.00 96.94 86 GLN A O 1
ATOM 724 N N . ALA A 1 87 ? 2.594 -12.053 -6.707 1.00 96.00 87 ALA A N 1
ATOM 725 C CA . ALA A 1 87 ? 2.162 -11.104 -5.690 1.00 96.00 87 ALA A CA 1
ATOM 726 C C . ALA A 1 87 ? 0.856 -10.414 -6.098 1.00 96.00 87 ALA A C 1
ATOM 728 O O . ALA A 1 87 ? -0.099 -10.433 -5.323 1.00 96.00 87 ALA A O 1
ATOM 729 N N . TYR A 1 88 ? 0.767 -9.924 -7.336 1.00 97.31 88 TYR A N 1
ATOM 730 C CA . TYR A 1 88 ? -0.457 -9.347 -7.886 1.00 97.31 88 TYR A CA 1
ATOM 731 C C . TYR A 1 88 ? -1.624 -10.321 -7.822 1.00 97.31 88 TYR A C 1
ATOM 733 O O . TYR A 1 88 ? -2.675 -9.979 -7.287 1.00 97.31 88 TYR A O 1
ATOM 741 N N . ALA A 1 89 ? -1.447 -11.552 -8.309 1.00 97.06 89 ALA A N 1
ATOM 742 C CA . ALA A 1 89 ? -2.508 -12.554 -8.285 1.00 97.06 89 ALA A CA 1
ATOM 743 C C . ALA A 1 89 ? -2.989 -12.839 -6.853 1.00 97.06 89 ALA A C 1
ATOM 745 O O . ALA A 1 89 ? -4.191 -12.926 -6.604 1.00 97.06 89 ALA A O 1
ATOM 746 N N . LYS A 1 90 ? -2.059 -12.935 -5.895 1.00 96.75 90 LYS A N 1
ATOM 747 C CA . LYS A 1 90 ? -2.386 -13.154 -4.484 1.00 96.75 90 LYS A CA 1
ATOM 748 C C . LYS A 1 90 ? -3.148 -11.971 -3.890 1.00 96.75 90 LYS A C 1
ATOM 750 O O . LYS A 1 90 ? -4.200 -12.188 -3.292 1.00 96.75 90 LYS A O 1
ATOM 755 N N . LEU A 1 91 ? -2.666 -10.744 -4.072 1.00 96.62 91 LEU A N 1
ATOM 756 C CA . LEU A 1 91 ? -3.346 -9.540 -3.585 1.00 96.62 91 LEU A CA 1
ATOM 757 C C . LEU A 1 91 ? -4.720 -9.370 -4.216 1.00 96.62 91 LEU A C 1
ATOM 759 O O . LEU A 1 91 ? -5.708 -9.168 -3.511 1.00 96.62 91 LEU A O 1
ATOM 763 N N . ASN A 1 92 ? -4.805 -9.518 -5.534 1.00 96.62 92 ASN A N 1
ATOM 764 C CA . ASN A 1 92 ? -6.044 -9.296 -6.253 1.00 96.62 92 ASN A CA 1
ATOM 765 C C . ASN A 1 92 ? -7.069 -10.414 -6.025 1.00 96.62 92 ASN A C 1
ATOM 767 O O . ASN A 1 92 ? -8.258 -10.175 -6.181 1.00 96.62 92 ASN A O 1
ATOM 771 N N . SER A 1 93 ? -6.656 -11.605 -5.573 1.00 96.56 93 SER A N 1
ATOM 772 C CA . SER A 1 93 ? -7.605 -12.618 -5.085 1.00 96.56 93 SER A CA 1
ATOM 773 C C . SER A 1 93 ? -8.345 -12.174 -3.815 1.00 96.56 93 SER A C 1
ATOM 775 O O . SER A 1 93 ? -9.475 -12.591 -3.575 1.00 96.56 93 SER A O 1
ATOM 777 N N . PHE A 1 94 ? -7.730 -11.303 -3.006 1.00 96.38 94 PHE A N 1
ATOM 778 C CA . PHE A 1 94 ? -8.380 -10.699 -1.848 1.00 96.38 94 PHE A CA 1
ATOM 779 C C . PHE A 1 94 ? -9.138 -9.424 -2.225 1.00 96.38 94 PHE A C 1
ATOM 781 O O . PHE A 1 94 ? -10.286 -9.278 -1.820 1.00 96.38 94 PHE A O 1
ATOM 788 N N . LEU A 1 95 ? -8.514 -8.513 -2.974 1.00 95.94 95 LEU A N 1
ATOM 789 C CA . LEU A 1 95 ? -9.069 -7.185 -3.263 1.00 95.94 95 LEU A CA 1
ATOM 790 C C . LEU A 1 95 ? -10.099 -7.195 -4.401 1.00 95.94 95 LEU A C 1
ATOM 792 O O . LEU A 1 95 ? -11.022 -6.394 -4.376 1.00 95.94 95 LEU A O 1
ATOM 796 N N . GLU A 1 96 ? -9.982 -8.122 -5.354 1.00 95.50 96 GLU A N 1
ATOM 797 C CA . GLU A 1 96 ? -10.878 -8.249 -6.515 1.00 95.50 96 GLU A CA 1
ATOM 798 C C . GLU A 1 96 ? -11.022 -6.937 -7.312 1.00 95.50 96 GLU A C 1
ATOM 800 O O . GLU A 1 96 ? -12.085 -6.596 -7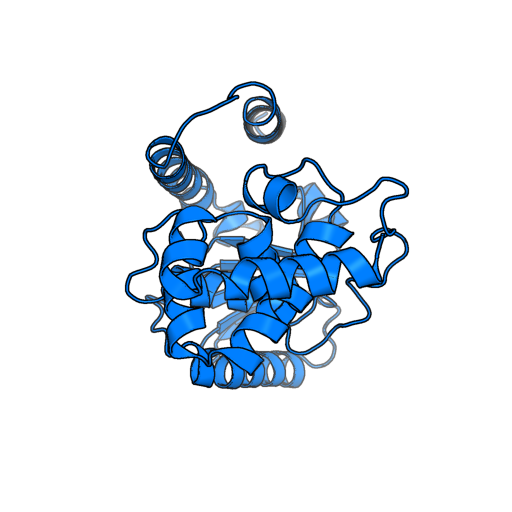.830 1.00 95.50 96 GLU A O 1
ATOM 805 N N . THR A 1 97 ? -9.920 -6.197 -7.434 1.00 94.06 97 THR A N 1
ATOM 806 C CA . THR A 1 97 ? -9.860 -4.918 -8.140 1.00 94.06 97 THR A CA 1
ATOM 807 C C . THR A 1 97 ? -9.625 -5.122 -9.639 1.00 94.06 97 THR A C 1
ATOM 809 O O . THR A 1 97 ? -8.833 -5.969 -10.066 1.00 94.06 97 THR A O 1
ATOM 812 N N . SER A 1 98 ? -10.254 -4.272 -10.454 1.00 92.81 98 SER A N 1
ATOM 813 C CA . SER A 1 98 ? -9.896 -4.081 -11.861 1.00 92.81 98 SER A CA 1
ATOM 814 C C . SER A 1 98 ? -9.145 -2.766 -12.035 1.00 92.81 98 SER A C 1
ATOM 816 O O . SER A 1 98 ? -9.603 -1.723 -11.577 1.00 92.81 98 SER A O 1
ATOM 818 N N . LEU A 1 99 ? -8.010 -2.804 -12.730 1.00 92.94 99 LEU A N 1
ATOM 819 C CA . LEU A 1 99 ? -7.214 -1.613 -13.026 1.00 92.94 99 LEU A CA 1
ATOM 820 C C . LEU A 1 99 ? -7.513 -1.095 -14.435 1.00 92.94 99 LEU A C 1
ATOM 822 O O . LEU A 1 99 ? -7.798 -1.900 -15.324 1.00 92.94 99 LEU A O 1
ATOM 826 N N . PRO A 1 100 ? -7.417 0.224 -14.672 1.00 94.50 100 PRO A N 1
ATOM 827 C CA . PRO A 1 100 ? -7.644 0.793 -15.998 1.00 94.50 100 PRO A CA 1
ATOM 828 C C . PRO A 1 100 ? -6.517 0.465 -16.990 1.00 94.50 100 PRO A C 1
ATOM 830 O O . PRO A 1 100 ? -6.734 0.519 -18.198 1.00 94.50 100 PRO A O 1
ATOM 833 N N . GLN A 1 101 ? -5.320 0.132 -16.497 1.00 95.25 101 GLN A N 1
ATOM 834 C CA . GLN A 1 101 ? -4.152 -0.231 -17.301 1.00 95.25 101 GLN A CA 1
ATOM 835 C C . GLN A 1 101 ? -3.154 -1.082 -16.497 1.00 95.25 101 GLN A C 1
ATOM 837 O O . GLN A 1 101 ? -3.313 -1.267 -15.289 1.00 95.25 101 GLN A O 1
ATOM 842 N N . LYS A 1 102 ? -2.114 -1.593 -17.173 1.00 97.00 102 LYS A N 1
ATOM 843 C CA . LYS A 1 102 ? -0.980 -2.276 -16.529 1.00 97.00 102 LYS A CA 1
ATOM 844 C C . LYS A 1 102 ? -0.203 -1.318 -15.619 1.00 97.00 102 LYS A C 1
ATOM 846 O O . LYS A 1 102 ? -0.166 -0.112 -15.858 1.00 97.00 102 LYS A O 1
ATOM 851 N N . PHE A 1 103 ? 0.466 -1.870 -14.614 1.00 95.12 103 PHE A N 1
ATOM 852 C CA . PHE A 1 103 ? 1.379 -1.124 -13.752 1.00 95.12 103 PHE A CA 1
ATOM 853 C C . PHE A 1 103 ? 2.617 -0.713 -14.542 1.00 95.12 103 PHE A C 1
ATOM 855 O O . PHE A 1 103 ? 3.301 -1.578 -15.079 1.00 95.12 103 PHE A O 1
ATOM 862 N N . ASN A 1 104 ? 2.972 0.565 -14.548 1.00 96.12 104 ASN A N 1
ATOM 863 C CA . ASN A 1 104 ? 4.316 0.980 -14.933 1.00 96.12 104 ASN A CA 1
ATOM 864 C C . ASN A 1 104 ? 5.222 0.889 -13.704 1.00 96.12 104 ASN A C 1
ATOM 866 O O . ASN A 1 104 ? 5.047 1.634 -12.741 1.00 96.12 104 ASN A O 1
ATOM 870 N N . TYR A 1 105 ? 6.152 -0.061 -13.720 1.00 96.38 105 TYR A N 1
ATOM 871 C CA . TYR A 1 105 ? 6.933 -0.453 -12.551 1.00 96.38 105 TYR A CA 1
ATOM 872 C C . TYR A 1 105 ? 8.411 -0.108 -12.765 1.00 96.38 105 TYR A C 1
ATOM 874 O O . TYR A 1 105 ? 9.144 -0.854 -13.419 1.00 96.38 105 TYR A O 1
ATOM 882 N N . PHE A 1 106 ? 8.845 1.044 -12.248 1.00 95.56 106 PHE A N 1
ATOM 883 C CA . PHE A 1 106 ? 10.216 1.536 -12.403 1.00 95.56 106 PHE A CA 1
ATOM 884 C C . PHE A 1 106 ? 11.103 1.000 -11.285 1.00 95.56 106 PHE A C 1
ATOM 886 O O . PHE A 1 106 ? 10.924 1.349 -10.117 1.00 95.56 106 PHE A O 1
ATOM 893 N N . VAL A 1 107 ? 12.075 0.166 -11.652 1.00 95.25 107 VAL A N 1
ATOM 894 C CA . VAL A 1 107 ? 12.949 -0.542 -10.713 1.00 95.25 107 VAL A CA 1
ATOM 895 C C . VAL A 1 107 ? 14.328 0.096 -10.708 1.00 95.25 107 VAL A C 1
ATOM 897 O O . VAL A 1 107 ? 15.164 -0.177 -11.568 1.00 95.25 107 VAL A O 1
ATOM 900 N N . TRP A 1 108 ? 14.576 0.936 -9.714 1.00 94.19 108 TRP A N 1
ATOM 901 C CA . TRP A 1 108 ? 15.834 1.656 -9.559 1.00 94.19 108 TRP A CA 1
ATOM 902 C C . TRP A 1 108 ? 16.863 0.804 -8.833 1.00 94.19 108 TRP A C 1
ATOM 904 O O . TRP A 1 108 ? 16.524 0.035 -7.930 1.00 94.19 108 TRP A O 1
ATOM 914 N N . ASN A 1 109 ? 18.139 0.974 -9.177 1.00 91.12 109 ASN A N 1
ATOM 915 C CA . ASN A 1 109 ? 19.202 0.292 -8.447 1.00 91.12 109 ASN A CA 1
ATOM 916 C C . ASN A 1 109 ? 19.362 0.866 -7.041 1.00 91.12 109 ASN A C 1
ATOM 918 O O . ASN A 1 109 ? 19.565 0.093 -6.112 1.00 91.12 109 ASN A O 1
ATOM 922 N N . TYR A 1 110 ? 19.287 2.200 -6.912 1.00 85.25 110 TYR A N 1
ATOM 923 C CA . TYR A 1 110 ? 19.549 2.941 -5.677 1.00 85.25 110 TYR A CA 1
ATOM 924 C C . TYR A 1 110 ? 18.784 4.276 -5.623 1.00 85.25 110 TYR A C 1
ATOM 926 O O . TYR A 1 110 ? 18.580 4.919 -6.653 1.00 85.25 110 TYR A O 1
ATOM 934 N N . SER A 1 111 ? 18.448 4.754 -4.419 1.00 83.81 111 SER A N 1
ATOM 935 C CA . SER A 1 111 ? 17.712 6.019 -4.222 1.00 83.81 111 SER A CA 1
ATOM 936 C C . SER A 1 111 ? 18.456 7.256 -4.721 1.00 83.81 111 SER A C 1
ATOM 938 O O . SER A 1 111 ? 17.854 8.119 -5.353 1.00 83.81 111 SER A O 1
ATOM 940 N N . TYR A 1 112 ? 19.780 7.311 -4.541 1.00 82.19 112 TYR A N 1
ATOM 941 C CA . TYR A 1 112 ? 20.581 8.462 -4.976 1.00 82.19 112 TYR A CA 1
ATOM 942 C C . TYR A 1 112 ? 20.562 8.668 -6.502 1.00 82.19 112 TYR A C 1
ATOM 944 O O . TYR A 1 112 ? 20.842 9.766 -6.985 1.00 82.19 112 TYR A O 1
ATOM 952 N N . GLU A 1 113 ? 20.302 7.612 -7.284 1.00 82.81 113 GLU A N 1
ATOM 953 C CA . GLU A 1 113 ? 20.166 7.731 -8.736 1.00 82.81 113 GLU A CA 1
ATOM 954 C C . GLU A 1 113 ? 18.885 8.492 -9.060 1.00 82.81 113 GLU A C 1
ATOM 956 O O . GLU A 1 113 ? 18.943 9.470 -9.794 1.00 82.81 113 GLU A O 1
ATOM 961 N N . ALA A 1 114 ? 17.768 8.114 -8.439 1.00 83.62 114 ALA A N 1
ATOM 962 C CA . ALA A 1 114 ? 16.477 8.772 -8.601 1.00 83.62 114 ALA A CA 1
ATOM 963 C C . ALA A 1 114 ? 16.516 10.247 -8.148 1.00 83.62 114 ALA A C 1
ATOM 965 O O . ALA A 1 114 ? 16.033 11.132 -8.861 1.00 83.62 114 ALA A O 1
ATOM 966 N N . GLU A 1 115 ? 17.187 10.535 -7.027 1.00 82.06 115 GLU A N 1
ATOM 967 C CA . GLU A 1 115 ? 17.345 11.896 -6.490 1.00 82.06 115 GLU A CA 1
ATOM 968 C C . GLU A 1 115 ? 18.022 12.846 -7.484 1.00 82.06 115 GLU A C 1
ATOM 970 O O . GLU A 1 115 ? 17.589 13.990 -7.652 1.00 82.06 115 GLU A O 1
ATOM 975 N N . LYS A 1 116 ? 19.042 12.371 -8.213 1.00 79.06 116 LYS A N 1
ATOM 976 C CA . LYS A 1 116 ? 19.725 13.159 -9.256 1.00 79.06 116 LYS A CA 1
ATOM 977 C C . LYS A 1 116 ? 18.792 13.584 -10.392 1.00 79.06 116 LYS A C 1
ATOM 979 O O . LYS A 1 116 ? 19.088 14.565 -11.073 1.00 79.06 116 LYS A O 1
ATOM 984 N N . PHE A 1 117 ? 17.676 12.882 -10.574 1.00 73.44 117 PHE A N 1
ATOM 985 C CA . PHE A 1 117 ? 16.654 13.176 -11.578 1.00 73.44 117 PHE A CA 1
ATOM 986 C C . PHE A 1 117 ? 15.423 13.882 -10.995 1.00 73.44 117 PHE A C 1
ATOM 988 O O . PHE A 1 117 ? 14.412 14.018 -11.675 1.00 73.44 117 PHE A O 1
ATOM 995 N N . GLY A 1 118 ? 15.510 14.383 -9.758 1.00 72.56 118 GLY A N 1
ATOM 996 C CA . GLY A 1 118 ? 14.425 15.122 -9.108 1.00 72.56 118 GLY A CA 1
ATOM 997 C C . GLY A 1 118 ? 13.356 14.232 -8.473 1.00 72.56 118 GLY A C 1
ATOM 998 O O . GLY A 1 118 ? 12.343 14.747 -8.002 1.00 72.56 118 GLY A O 1
ATOM 999 N N . ILE A 1 119 ? 13.584 12.917 -8.419 1.00 78.31 119 ILE A N 1
ATOM 1000 C CA . ILE A 1 119 ? 12.751 11.973 -7.676 1.00 78.31 119 ILE A CA 1
ATOM 1001 C C . ILE A 1 119 ? 13.333 11.878 -6.265 1.00 78.31 119 ILE A C 1
ATOM 1003 O O . ILE A 1 119 ? 14.252 11.109 -6.004 1.00 78.31 119 ILE A O 1
ATOM 1007 N N . GLY A 1 120 ? 12.843 12.736 -5.369 1.00 69.81 120 GLY A N 1
ATOM 1008 C CA . GLY A 1 120 ? 13.454 12.945 -4.051 1.00 69.81 120 GLY A CA 1
ATOM 1009 C C . GLY A 1 120 ? 13.348 11.765 -3.080 1.00 69.81 120 GLY A C 1
ATOM 1010 O O . GLY A 1 120 ? 14.110 11.716 -2.123 1.00 69.81 120 GLY A O 1
ATOM 1011 N N . VAL A 1 121 ? 12.413 10.836 -3.302 1.00 78.50 121 VAL A N 1
ATOM 1012 C CA . VAL A 1 121 ? 12.218 9.627 -2.487 1.00 78.50 121 VAL A CA 1
ATOM 1013 C C . VAL A 1 121 ? 11.775 8.493 -3.415 1.00 78.50 121 VAL A C 1
ATOM 1015 O O . VAL A 1 121 ? 10.978 8.727 -4.321 1.00 78.50 121 VAL A O 1
ATOM 1018 N N . LEU A 1 122 ? 12.314 7.286 -3.223 1.00 84.19 122 LEU A N 1
ATOM 1019 C CA . LEU A 1 122 ? 11.858 6.061 -3.892 1.00 84.19 122 LEU A CA 1
ATOM 1020 C C . LEU A 1 122 ? 10.835 5.312 -3.039 1.00 84.19 122 LEU A C 1
ATOM 1022 O O . LEU A 1 122 ? 10.666 5.617 -1.864 1.00 84.19 122 LEU A O 1
ATOM 1026 N N . SER A 1 123 ? 10.222 4.295 -3.638 1.00 85.50 123 SER A N 1
ATOM 1027 C CA . SER A 1 123 ? 9.219 3.437 -3.009 1.00 85.50 123 SER A CA 1
ATOM 1028 C C . SER A 1 123 ? 7.957 4.240 -2.724 1.00 85.50 123 SER A C 1
ATOM 1030 O O . SER A 1 123 ? 7.566 4.471 -1.588 1.00 85.50 123 SER A O 1
ATOM 1032 N N . PHE A 1 124 ? 7.382 4.743 -3.819 1.00 87.19 124 PHE A N 1
ATOM 1033 C CA . PHE A 1 124 ? 6.097 5.427 -3.826 1.00 87.19 124 PHE A CA 1
ATOM 1034 C C . PHE A 1 124 ? 5.246 4.989 -5.016 1.00 87.19 124 PHE A C 1
ATOM 1036 O O . PHE A 1 124 ? 5.745 4.633 -6.093 1.00 87.19 124 PHE A O 1
ATOM 1043 N N . ALA A 1 125 ? 3.942 5.118 -4.815 1.00 90.38 125 ALA A N 1
ATOM 1044 C CA . ALA A 1 125 ? 2.905 4.911 -5.799 1.00 90.38 125 ALA A CA 1
ATOM 1045 C C . ALA A 1 125 ? 2.302 6.228 -6.298 1.00 90.38 125 ALA A C 1
ATOM 1047 O O . ALA A 1 125 ? 2.067 7.164 -5.535 1.00 90.38 125 ALA A O 1
ATOM 1048 N N . LEU A 1 126 ? 1.961 6.249 -7.585 1.00 89.94 126 LEU A N 1
ATOM 1049 C CA . LEU A 1 126 ? 1.066 7.220 -8.211 1.00 89.94 126 LEU A CA 1
ATOM 1050 C C . LEU A 1 126 ? -0.129 6.456 -8.796 1.00 89.94 126 LEU A C 1
ATOM 1052 O O . LEU A 1 126 ? -0.123 6.102 -9.984 1.00 89.94 126 LEU A O 1
ATOM 1056 N N . PRO A 1 127 ? -1.138 6.129 -7.967 1.00 90.50 127 PRO A N 1
ATOM 1057 C CA . PRO A 1 127 ? -2.239 5.274 -8.386 1.00 90.50 127 PRO A CA 1
ATOM 1058 C C . PRO A 1 127 ? -3.020 5.809 -9.583 1.00 90.50 127 PRO A C 1
ATOM 1060 O O . PRO A 1 127 ? -3.357 5.038 -10.479 1.00 90.50 127 PRO A O 1
ATOM 1063 N N . GLU A 1 128 ? -3.210 7.123 -9.685 1.00 88.06 128 GLU A N 1
ATOM 1064 C CA . GLU A 1 128 ? -3.883 7.796 -10.804 1.00 88.06 128 GLU A CA 1
ATOM 1065 C C . GLU A 1 128 ? -3.255 7.481 -12.169 1.00 88.06 128 GLU A C 1
ATOM 1067 O O . GLU A 1 128 ? -3.912 7.629 -13.200 1.00 88.06 128 GLU A O 1
ATOM 1072 N N . LEU A 1 129 ? -1.980 7.080 -12.175 1.00 89.81 129 LEU A N 1
ATOM 1073 C CA . LEU A 1 129 ? -1.193 6.748 -13.363 1.00 89.81 129 LEU A CA 1
ATOM 1074 C C . LEU A 1 129 ? -0.887 5.247 -13.467 1.00 89.81 129 LEU A C 1
ATOM 1076 O O . LEU A 1 129 ? -0.188 4.829 -14.391 1.00 89.81 129 LEU A O 1
ATOM 1080 N N . CYS A 1 130 ? -1.385 4.435 -12.529 1.00 93.62 130 CYS A N 1
ATOM 1081 C CA . CYS A 1 130 ? -0.995 3.037 -12.338 1.00 93.62 130 CYS A CA 1
ATOM 1082 C C . CYS A 1 130 ? 0.531 2.874 -12.379 1.00 93.62 130 CYS A C 1
ATOM 1084 O O . CYS A 1 130 ? 1.053 2.052 -13.129 1.00 93.62 130 CYS A O 1
ATOM 1086 N N . LEU A 1 131 ? 1.252 3.705 -11.629 1.00 93.31 131 LEU A N 1
ATOM 1087 C CA . LEU A 1 131 ? 2.703 3.789 -11.713 1.00 93.31 131 LEU A CA 1
ATOM 1088 C C . LEU A 1 131 ? 3.346 3.711 -10.333 1.00 93.31 131 LEU A C 1
ATOM 1090 O O . LEU A 1 131 ? 2.799 4.234 -9.364 1.00 93.31 131 LEU A O 1
ATOM 1094 N N . VAL A 1 132 ? 4.517 3.081 -10.256 1.00 93.19 132 VAL A N 1
ATOM 1095 C CA . VAL A 1 132 ? 5.352 3.058 -9.050 1.00 93.19 132 VAL A CA 1
ATOM 1096 C C . VAL A 1 132 ? 6.825 3.249 -9.403 1.00 93.19 132 VAL A C 1
ATOM 1098 O O . VAL A 1 132 ? 7.303 2.736 -10.417 1.00 93.19 132 VAL A O 1
ATOM 1101 N N . HIS A 1 133 ? 7.556 3.948 -8.537 1.00 92.62 133 HIS A N 1
ATOM 1102 C CA . HIS A 1 133 ? 9.019 3.969 -8.545 1.00 92.62 133 HIS A CA 1
ATOM 1103 C C . HIS A 1 133 ? 9.509 3.291 -7.276 1.00 92.62 133 HIS A C 1
ATOM 1105 O O . HIS A 1 133 ? 9.233 3.773 -6.181 1.00 92.62 133 HIS A O 1
ATOM 1111 N N . VAL A 1 134 ? 10.256 2.198 -7.412 1.00 91.81 134 VAL A N 1
ATOM 1112 C CA . VAL A 1 134 ? 10.721 1.400 -6.273 1.00 91.81 134 VAL A CA 1
ATOM 1113 C C . VAL A 1 134 ? 12.213 1.127 -6.344 1.00 91.81 134 VAL A C 1
ATOM 1115 O O . VAL A 1 134 ? 12.824 1.123 -7.417 1.00 91.81 134 VAL A O 1
ATOM 1118 N N . HIS A 1 135 ? 12.798 0.848 -5.185 1.00 90.19 135 HIS A N 1
ATOM 1119 C CA . HIS A 1 135 ? 14.123 0.254 -5.111 1.00 90.19 135 HIS A CA 1
ATOM 1120 C C . HIS A 1 135 ? 14.080 -1.224 -5.544 1.00 90.19 135 HIS A C 1
ATOM 1122 O O . HIS A 1 135 ? 13.131 -1.945 -5.247 1.00 90.19 135 HIS A O 1
ATOM 1128 N N . ALA A 1 136 ? 15.132 -1.731 -6.191 1.00 89.19 136 ALA A N 1
ATOM 1129 C CA . ALA A 1 136 ? 15.213 -3.132 -6.632 1.00 89.19 136 ALA A CA 1
ATOM 1130 C C . ALA A 1 136 ? 15.141 -4.167 -5.492 1.00 89.19 136 ALA A C 1
ATOM 1132 O O . ALA A 1 136 ? 14.877 -5.343 -5.738 1.00 89.19 136 ALA A O 1
ATOM 1133 N N . ALA A 1 137 ? 15.406 -3.731 -4.261 1.00 83.69 137 ALA A N 1
ATOM 1134 C CA . ALA A 1 137 ? 15.311 -4.535 -3.043 1.00 83.69 137 ALA A CA 1
ATOM 1135 C C . ALA A 1 137 ? 14.088 -4.189 -2.173 1.00 83.69 137 ALA A C 1
ATOM 1137 O O . ALA A 1 137 ? 14.015 -4.659 -1.038 1.00 83.69 137 ALA A O 1
ATOM 1138 N N . GLU A 1 138 ? 13.179 -3.347 -2.672 1.00 81.56 138 GLU A N 1
ATOM 1139 C CA . GLU A 1 138 ? 11.945 -3.010 -1.964 1.00 81.56 138 GLU A CA 1
ATOM 1140 C C . GLU A 1 138 ? 11.065 -4.249 -1.791 1.00 81.56 138 GLU A C 1
ATOM 1142 O O . GLU A 1 138 ? 11.194 -5.252 -2.507 1.00 81.56 138 GLU A O 1
ATOM 1147 N N . SER A 1 139 ? 10.166 -4.182 -0.818 1.00 81.50 139 SER A N 1
ATOM 1148 C CA . SER A 1 139 ? 9.120 -5.175 -0.697 1.00 81.50 139 SER A CA 1
ATOM 1149 C C . SER A 1 139 ? 8.170 -5.148 -1.903 1.00 81.50 139 SER A C 1
ATOM 1151 O O . SER A 1 139 ? 8.035 -4.159 -2.623 1.00 81.50 139 SER A O 1
ATOM 1153 N N . ILE A 1 140 ? 7.552 -6.296 -2.181 1.00 88.38 140 ILE A N 1
ATOM 1154 C CA . ILE A 1 140 ? 6.819 -6.509 -3.437 1.00 88.38 140 ILE A CA 1
ATOM 1155 C C . ILE A 1 140 ? 5.367 -6.023 -3.322 1.00 88.38 140 ILE A C 1
ATOM 1157 O O . ILE A 1 140 ? 4.780 -5.581 -4.310 1.00 88.38 140 ILE A O 1
ATOM 1161 N N . GLY A 1 141 ? 4.749 -6.158 -2.144 1.00 92.19 141 GLY A N 1
ATOM 1162 C CA . GLY A 1 141 ? 3.304 -5.997 -1.989 1.00 92.19 141 GLY A CA 1
ATOM 1163 C C . GLY A 1 141 ? 2.851 -4.594 -1.590 1.00 92.19 141 GLY A C 1
ATOM 1164 O O . GLY A 1 141 ? 1.713 -4.243 -1.897 1.00 92.19 141 GLY A O 1
ATOM 1165 N N . HIS A 1 142 ? 3.697 -3.797 -0.932 1.00 93.00 142 HIS A N 1
ATOM 1166 C CA . HIS A 1 142 ? 3.298 -2.529 -0.306 1.00 93.00 142 HIS A CA 1
ATOM 1167 C C . HIS A 1 142 ? 2.747 -1.525 -1.319 1.00 93.00 142 HIS A C 1
ATOM 1169 O O . HIS A 1 142 ? 1.554 -1.221 -1.309 1.00 93.00 142 HIS A O 1
ATOM 1175 N N . GLU A 1 143 ? 3.571 -1.088 -2.274 1.00 92.75 143 GLU A N 1
ATOM 1176 C CA . GLU A 1 143 ? 3.139 -0.118 -3.290 1.00 92.75 143 GLU A CA 1
ATOM 1177 C C . GLU A 1 143 ? 2.050 -0.689 -4.206 1.00 92.75 143 GLU A C 1
ATOM 1179 O O . GLU A 1 143 ? 1.120 0.010 -4.610 1.00 92.75 143 GLU A O 1
ATOM 1184 N N . MET A 1 144 ? 2.099 -1.993 -4.487 1.00 94.81 144 MET A N 1
ATOM 1185 C CA . MET A 1 144 ? 1.061 -2.668 -5.266 1.00 94.81 144 MET A CA 1
ATOM 1186 C C . MET A 1 144 ? -0.305 -2.607 -4.571 1.00 94.81 144 MET A C 1
ATOM 1188 O O . MET A 1 144 ? -1.330 -2.427 -5.231 1.00 94.81 144 MET A O 1
ATOM 1192 N N . THR A 1 145 ? -0.323 -2.712 -3.242 1.00 96.00 145 THR A N 1
ATOM 1193 C CA . THR A 1 145 ? -1.541 -2.592 -2.439 1.00 96.00 145 THR A CA 1
ATOM 1194 C C . THR A 1 145 ? -2.116 -1.184 -2.518 1.00 96.00 145 THR A C 1
ATOM 1196 O O . THR A 1 145 ? -3.329 -1.047 -2.678 1.00 96.00 145 THR A O 1
ATOM 1199 N N . HIS A 1 146 ? -1.283 -0.139 -2.490 1.00 94.94 146 HIS A N 1
ATOM 1200 C CA . HIS A 1 146 ? -1.754 1.241 -2.675 1.00 94.94 146 HIS A CA 1
ATOM 1201 C C . HIS A 1 146 ? -2.483 1.413 -4.013 1.00 94.94 146 HIS A C 1
ATOM 1203 O O . HIS A 1 146 ? -3.582 1.962 -4.053 1.00 94.94 146 HIS A O 1
ATOM 1209 N N . LEU A 1 147 ? -1.945 0.854 -5.101 1.00 94.69 147 LEU A N 1
ATOM 1210 C CA . LEU A 1 147 ? -2.596 0.912 -6.416 1.00 94.69 147 LEU A CA 1
ATOM 1211 C C . LEU A 1 147 ? -3.904 0.121 -6.455 1.00 94.69 147 LEU A C 1
ATOM 1213 O O . LEU A 1 147 ? -4.922 0.623 -6.929 1.00 94.69 147 LEU A O 1
ATOM 1217 N N . LEU A 1 148 ? -3.895 -1.118 -5.964 1.00 96.50 148 LEU A N 1
ATOM 1218 C CA . LEU A 1 148 ? -5.080 -1.977 -5.986 1.00 96.50 148 LEU A CA 1
ATOM 1219 C C . LEU A 1 148 ? -6.207 -1.427 -5.112 1.00 96.50 148 LEU A C 1
ATOM 1221 O O . LEU A 1 148 ? -7.374 -1.512 -5.484 1.00 96.50 148 LEU A O 1
ATOM 1225 N N . THR A 1 149 ? -5.877 -0.859 -3.956 1.00 95.81 149 THR A N 1
ATOM 1226 C CA . THR A 1 149 ? -6.881 -0.298 -3.046 1.00 95.81 149 THR A CA 1
ATOM 1227 C C . THR A 1 149 ? -7.424 1.040 -3.525 1.00 95.81 149 THR A C 1
ATOM 1229 O O . THR A 1 149 ? -8.578 1.348 -3.238 1.00 95.81 149 THR A O 1
ATOM 1232 N N . TYR A 1 150 ? -6.646 1.809 -4.291 1.00 94.38 150 TYR A N 1
ATOM 1233 C CA . TYR A 1 150 ? -7.112 3.038 -4.929 1.00 94.38 150 TYR A CA 1
ATOM 1234 C C . TYR A 1 150 ? -8.253 2.781 -5.922 1.00 94.38 150 TYR A C 1
ATOM 1236 O O . TYR A 1 150 ? -9.245 3.504 -5.920 1.00 94.38 150 TYR A O 1
ATOM 1244 N N . TYR A 1 151 ? -8.140 1.729 -6.738 1.00 94.25 151 TYR A N 1
ATOM 1245 C CA . TYR A 1 151 ? -9.144 1.379 -7.752 1.00 94.25 151 TYR A CA 1
ATOM 1246 C C . TYR A 1 151 ? -10.244 0.435 -7.255 1.00 94.25 151 TYR A C 1
ATOM 1248 O O . TYR A 1 151 ? -11.059 -0.026 -8.057 1.00 94.25 151 TYR A O 1
ATOM 1256 N N . LEU A 1 152 ? -10.298 0.139 -5.953 1.00 93.62 152 LEU A N 1
ATOM 1257 C CA . LEU A 1 152 ? -11.422 -0.610 -5.399 1.00 93.62 152 LEU A CA 1
ATOM 1258 C C . LEU A 1 152 ? -12.743 0.124 -5.688 1.00 93.62 152 LEU A C 1
ATOM 1260 O O . LEU A 1 152 ? -12.819 1.345 -5.498 1.00 93.62 152 LEU A O 1
ATOM 1264 N N . PRO A 1 153 ? -13.805 -0.590 -6.101 1.00 88.25 153 PRO A N 1
ATOM 1265 C CA . PRO A 1 153 ? -15.127 0.007 -6.239 1.00 88.25 153 PRO A CA 1
ATOM 1266 C C . PRO A 1 153 ? -15.540 0.725 -4.949 1.00 88.25 153 PRO A C 1
ATOM 1268 O O . PRO A 1 153 ? -15.441 0.162 -3.867 1.00 88.25 153 PRO A O 1
ATOM 1271 N N . GLY A 1 154 ? -15.974 1.984 -5.054 1.00 83.31 154 GLY A N 1
ATOM 1272 C CA . GLY A 1 154 ? -16.369 2.785 -3.888 1.00 83.31 154 GLY A CA 1
ATOM 1273 C C . GLY A 1 154 ? -15.219 3.454 -3.122 1.00 83.31 154 GLY A C 1
ATOM 1274 O O . GLY A 1 154 ? -15.484 4.188 -2.172 1.00 83.31 154 GLY A O 1
ATOM 1275 N N . SER A 1 155 ? -13.959 3.286 -3.544 1.00 84.50 155 SER A N 1
ATOM 1276 C CA . SER A 1 155 ? -12.786 3.945 -2.948 1.00 84.50 155 SER A CA 1
ATOM 1277 C C . SER A 1 155 ? -12.662 5.433 -3.325 1.00 84.50 155 SER A C 1
ATOM 1279 O O . SER A 1 155 ? -11.640 5.891 -3.829 1.00 84.50 155 SER A O 1
ATOM 1281 N N . THR A 1 156 ? -13.708 6.210 -3.049 1.00 80.94 156 THR A N 1
ATOM 1282 C CA . THR A 1 156 ? -13.734 7.678 -3.188 1.00 80.94 156 THR A CA 1
ATOM 1283 C C . THR A 1 156 ? -13.820 8.387 -1.833 1.00 80.94 156 THR A C 1
ATOM 1285 O O . THR A 1 156 ? -14.053 9.592 -1.776 1.00 80.94 156 THR A O 1
ATOM 1288 N N . GLY A 1 157 ? -13.737 7.640 -0.729 1.00 85.56 157 GLY A N 1
ATOM 1289 C CA . GLY A 1 157 ? -13.790 8.182 0.622 1.00 85.56 157 GLY A CA 1
ATOM 1290 C C . GLY A 1 157 ? -12.447 8.719 1.117 1.00 85.56 157 GLY A C 1
ATOM 1291 O O . GLY A 1 157 ? -11.427 8.655 0.435 1.00 85.56 157 GLY A O 1
ATOM 1292 N N . ILE A 1 158 ? -12.466 9.227 2.352 1.00 91.00 158 ILE A N 1
ATOM 1293 C CA . ILE A 1 158 ? -11.284 9.753 3.050 1.00 91.00 158 ILE A CA 1
ATOM 1294 C C . ILE A 1 158 ? -10.217 8.660 3.159 1.00 91.00 158 ILE A C 1
ATOM 1296 O O . ILE A 1 158 ? -10.538 7.515 3.492 1.00 91.00 158 ILE A O 1
ATOM 1300 N N . LYS A 1 159 ? -8.955 9.024 2.930 1.00 92.00 159 LYS A N 1
ATOM 1301 C CA . LYS A 1 159 ? -7.783 8.185 3.202 1.00 92.00 159 LYS A CA 1
ATOM 1302 C C . LYS A 1 159 ? -7.047 8.769 4.405 1.00 92.00 159 LYS A C 1
ATOM 1304 O O . LYS A 1 159 ? -6.971 9.980 4.536 1.00 92.00 159 LYS A O 1
ATOM 1309 N N . THR A 1 160 ? -6.544 7.929 5.300 1.00 94.69 160 THR A N 1
ATOM 1310 C CA . THR A 1 160 ? -5.733 8.376 6.446 1.00 94.69 160 THR A CA 1
ATOM 1311 C C . THR A 1 160 ? -4.404 7.651 6.403 1.00 94.69 160 THR A C 1
ATOM 1313 O O . THR A 1 160 ? -4.369 6.471 6.048 1.00 94.69 160 THR A O 1
ATOM 1316 N N . LYS A 1 161 ? -3.297 8.300 6.782 1.00 93.69 161 LYS A N 1
ATOM 1317 C CA . LYS A 1 161 ? -1.977 7.649 6.735 1.00 93.69 161 LYS A CA 1
ATOM 1318 C C . LYS A 1 161 ? -1.963 6.362 7.561 1.00 93.69 161 LYS A C 1
ATOM 1320 O O . LYS A 1 161 ? -1.439 5.350 7.109 1.00 93.69 161 LYS A O 1
ATOM 1325 N N . PHE A 1 162 ? -2.583 6.381 8.743 1.00 96.00 162 PHE A N 1
ATOM 1326 C CA . PHE A 1 162 ? -2.631 5.228 9.648 1.00 96.00 162 PHE A CA 1
ATOM 1327 C C . PHE A 1 162 ? -3.262 3.984 9.024 1.00 96.00 162 PHE A C 1
ATOM 1329 O O . PHE A 1 162 ? -2.725 2.885 9.156 1.00 96.00 162 PHE A O 1
ATOM 1336 N N . ILE A 1 163 ? -4.390 4.142 8.334 1.00 97.44 163 ILE A N 1
ATOM 1337 C CA . ILE A 1 163 ? -5.068 3.008 7.711 1.00 97.44 163 ILE A CA 1
ATOM 1338 C C . ILE A 1 163 ? -4.443 2.679 6.367 1.00 97.44 163 ILE A C 1
ATOM 1340 O O . ILE A 1 163 ? -4.228 1.503 6.094 1.00 97.44 163 ILE A O 1
ATOM 1344 N N . ASN A 1 164 ? -4.089 3.679 5.564 1.00 95.81 164 ASN A N 1
ATOM 1345 C CA . ASN A 1 164 ? -3.505 3.464 4.249 1.00 95.81 164 ASN A CA 1
ATOM 1346 C C . ASN A 1 164 ? -2.170 2.704 4.322 1.00 95.81 164 ASN A C 1
ATOM 1348 O O . ASN A 1 164 ? -2.033 1.649 3.704 1.00 95.81 164 ASN A O 1
ATOM 1352 N N . GLU A 1 165 ? -1.219 3.172 5.139 1.00 93.50 165 GLU A N 1
ATOM 1353 C CA . GLU A 1 165 ? 0.060 2.473 5.333 1.00 93.50 165 GLU A CA 1
ATOM 1354 C C . GLU A 1 165 ? -0.123 1.153 6.083 1.00 93.50 165 GLU A C 1
ATOM 1356 O O . GLU A 1 165 ? 0.550 0.171 5.769 1.00 93.50 165 GLU A O 1
ATOM 1361 N N . GLY A 1 166 ? -1.069 1.082 7.026 1.00 95.44 166 GLY A N 1
ATOM 1362 C CA . GLY A 1 166 ? -1.392 -0.153 7.733 1.00 95.44 166 GLY A CA 1
ATOM 1363 C C . GLY A 1 166 ? -1.914 -1.256 6.806 1.00 95.44 166 GLY A C 1
ATOM 1364 O O . GLY A 1 166 ? -1.505 -2.410 6.934 1.00 95.44 166 GLY A O 1
ATOM 1365 N N . ILE A 1 167 ? -2.784 -0.917 5.847 1.00 96.25 167 ILE A N 1
ATOM 1366 C CA . ILE A 1 167 ? -3.293 -1.851 4.832 1.00 96.25 167 ILE A CA 1
ATOM 1367 C C . ILE A 1 167 ? -2.150 -2.316 3.929 1.00 96.25 167 ILE A C 1
ATOM 1369 O O . ILE A 1 167 ? -1.982 -3.522 3.754 1.00 96.25 167 ILE A O 1
ATOM 1373 N N . ALA A 1 168 ? -1.353 -1.389 3.392 1.00 94.12 168 ALA A N 1
ATOM 1374 C CA . ALA A 1 168 ? -0.235 -1.724 2.512 1.00 94.12 168 ALA A CA 1
ATOM 1375 C C . ALA A 1 168 ? 0.805 -2.609 3.211 1.00 94.12 168 ALA A C 1
ATOM 1377 O O . ALA A 1 168 ? 1.184 -3.649 2.677 1.00 94.12 168 ALA A O 1
ATOM 1378 N N . THR A 1 169 ? 1.135 -2.292 4.464 1.00 92.75 169 THR A N 1
ATOM 1379 C CA . THR A 1 169 ? 2.067 -3.076 5.286 1.00 92.75 169 THR A CA 1
ATOM 1380 C C . THR A 1 169 ? 1.499 -4.462 5.617 1.00 92.75 169 THR A C 1
ATOM 1382 O O . THR A 1 169 ? 2.215 -5.463 5.585 1.00 92.75 169 THR A O 1
ATOM 1385 N N . TYR A 1 170 ? 0.199 -4.565 5.923 1.00 93.94 170 TYR A N 1
ATOM 1386 C CA . TYR A 1 170 ? -0.461 -5.853 6.170 1.00 93.94 170 TYR A CA 1
ATOM 1387 C C . TYR A 1 170 ? -0.438 -6.762 4.931 1.00 93.94 170 TYR A C 1
ATOM 1389 O O . TYR A 1 170 ? -0.238 -7.975 5.050 1.00 93.94 170 TYR A O 1
ATOM 1397 N N . PHE A 1 171 ? -0.607 -6.176 3.745 1.00 93.94 171 PHE A N 1
ATOM 1398 C CA . PHE A 1 171 ? -0.614 -6.876 2.464 1.00 93.94 171 PHE A CA 1
ATOM 1399 C C . PHE A 1 171 ? 0.748 -6.916 1.765 1.00 93.94 171 PHE A C 1
ATOM 1401 O O . PHE A 1 171 ? 0.838 -7.404 0.649 1.00 93.94 171 PHE A O 1
ATOM 1408 N N . ASP A 1 172 ? 1.841 -6.523 2.408 1.00 90.00 172 ASP A N 1
ATOM 1409 C CA . ASP A 1 172 ? 3.142 -6.411 1.742 1.00 90.00 172 ASP A CA 1
ATOM 1410 C C . ASP A 1 172 ? 3.743 -7.761 1.254 1.00 90.00 172 ASP A C 1
ATOM 1412 O O . ASP A 1 172 ? 4.694 -7.816 0.475 1.00 90.00 172 ASP A O 1
ATOM 1416 N N . LEU A 1 173 ? 3.138 -8.892 1.642 1.00 84.44 173 LEU A N 1
ATOM 1417 C CA . LEU A 1 173 ? 3.460 -10.279 1.262 1.00 84.44 173 LEU A CA 1
ATOM 1418 C C . LEU A 1 173 ? 4.863 -10.783 1.639 1.00 84.44 173 LEU A C 1
ATOM 1420 O O . LEU A 1 173 ? 4.990 -11.985 1.859 1.00 84.44 173 LEU A O 1
ATOM 1424 N N . ASN A 1 174 ? 5.872 -9.916 1.733 1.00 68.88 174 ASN A N 1
ATOM 1425 C CA . ASN A 1 174 ? 7.268 -10.212 2.041 1.00 68.88 174 ASN A CA 1
ATOM 1426 C C . ASN A 1 174 ? 7.993 -8.946 2.550 1.00 68.88 174 ASN A C 1
ATOM 1428 O O . ASN A 1 174 ? 8.658 -8.299 1.751 1.00 68.88 174 ASN A O 1
ATOM 1432 N N . ASN A 1 175 ? 7.935 -8.640 3.857 1.00 58.09 175 ASN A N 1
ATOM 1433 C CA . ASN A 1 175 ? 9.071 -8.101 4.638 1.00 58.09 175 ASN A CA 1
ATOM 1434 C C . ASN A 1 175 ? 8.665 -7.605 6.034 1.00 58.09 175 ASN A C 1
ATOM 1436 O O . ASN A 1 175 ? 8.485 -6.418 6.283 1.00 58.09 175 ASN A O 1
ATOM 1440 N N . ARG A 1 176 ? 8.693 -8.493 7.035 1.00 51.78 176 ARG A N 1
ATOM 1441 C CA . ARG A 1 176 ? 8.765 -8.028 8.437 1.00 51.78 176 ARG A CA 1
ATOM 1442 C C . ARG A 1 176 ? 10.101 -7.328 8.759 1.00 51.78 176 ARG A C 1
ATOM 1444 O O . ARG A 1 176 ? 10.200 -6.670 9.787 1.00 51.78 176 ARG A O 1
ATOM 1451 N N . SER A 1 177 ? 11.128 -7.485 7.917 1.00 44.72 177 SER A N 1
ATOM 1452 C CA . SER A 1 177 ? 12.493 -6.988 8.147 1.00 44.72 177 SER A CA 1
ATOM 1453 C C . SER A 1 177 ? 12.737 -5.549 7.683 1.00 44.72 177 SER A C 1
ATOM 1455 O O . SER A 1 177 ? 13.524 -4.871 8.336 1.00 44.72 177 SER A O 1
ATOM 1457 N N . VAL A 1 178 ? 12.079 -5.058 6.622 1.00 49.97 178 VAL A N 1
ATOM 1458 C CA . VAL A 1 178 ? 12.264 -3.668 6.135 1.00 49.97 178 VAL A CA 1
ATOM 1459 C C . VAL A 1 178 ? 11.679 -2.674 7.125 1.00 49.97 178 VAL A C 1
ATOM 1461 O O . VAL A 1 178 ? 12.371 -1.764 7.578 1.00 49.97 178 VAL A O 1
ATOM 1464 N N . TYR A 1 179 ? 10.457 -2.934 7.577 1.00 54.88 179 TYR A N 1
ATOM 1465 C CA . TYR A 1 179 ? 9.852 -2.125 8.622 1.00 54.88 179 TYR A CA 1
ATOM 1466 C C . TYR A 1 179 ? 10.576 -2.327 9.964 1.00 54.88 179 TYR A C 1
ATOM 1468 O O . TYR A 1 179 ? 10.515 -1.471 10.822 1.00 54.88 179 TYR A O 1
ATOM 1476 N N . GLY A 1 180 ? 11.332 -3.411 10.185 1.00 49.34 180 GLY A N 1
ATOM 1477 C CA . GLY A 1 180 ? 12.074 -3.655 11.438 1.00 49.34 180 GLY A CA 1
ATOM 1478 C C . GLY A 1 180 ? 13.417 -2.924 11.562 1.00 49.34 180 GLY A C 1
ATOM 1479 O O . GLY A 1 180 ? 14.139 -3.142 12.537 1.00 49.34 180 GLY A O 1
ATOM 1480 N N . GLY A 1 181 ? 13.788 -2.106 10.572 1.00 52.56 181 GLY A N 1
ATOM 1481 C CA . GLY A 1 181 ? 15.071 -1.408 10.536 1.00 52.56 181 GLY A CA 1
ATOM 1482 C C . GLY A 1 181 ? 15.252 -0.381 11.668 1.00 52.56 181 GLY A C 1
ATOM 1483 O O . GLY A 1 181 ? 14.283 0.071 12.278 1.00 52.56 181 GLY A O 1
ATOM 1484 N N . PRO A 1 182 ? 16.494 0.066 11.937 1.00 48.06 182 PRO A N 1
ATOM 1485 C CA . PRO A 1 182 ? 16.819 0.992 13.030 1.00 48.06 182 PRO A CA 1
ATOM 1486 C C . PRO A 1 182 ? 16.121 2.367 12.961 1.00 48.06 182 PRO A C 1
ATOM 1488 O O . PRO A 1 182 ? 16.197 3.117 13.935 1.00 48.06 182 PRO A O 1
ATOM 1491 N N . GLY A 1 183 ? 15.454 2.699 11.846 1.00 54.91 183 GLY A N 1
ATOM 1492 C CA . GLY A 1 183 ? 14.609 3.889 11.686 1.00 54.91 183 GLY A CA 1
ATOM 1493 C C . GLY A 1 183 ? 13.193 3.748 12.264 1.00 54.91 183 GLY A C 1
ATOM 1494 O O . GLY A 1 183 ? 12.592 4.746 12.649 1.00 54.91 183 GLY A O 1
ATOM 1495 N N . PHE A 1 184 ? 12.683 2.526 12.430 1.00 64.94 184 PHE A N 1
ATOM 1496 C CA . PHE A 1 184 ? 11.355 2.263 12.990 1.00 64.94 184 PHE A CA 1
ATOM 1497 C C . PHE A 1 184 ? 11.448 2.000 14.489 1.00 64.94 184 PHE A C 1
ATOM 1499 O O . PHE A 1 184 ? 11.115 0.932 15.005 1.00 64.94 184 PHE A O 1
ATOM 1506 N N . LYS A 1 185 ? 11.956 2.991 15.219 1.00 69.62 185 LYS A N 1
ATOM 1507 C CA . LYS A 1 185 ? 11.995 2.905 16.675 1.00 69.62 185 LYS A CA 1
ATOM 1508 C C . LYS A 1 185 ? 10.599 3.130 17.228 1.00 69.62 185 LYS A C 1
ATOM 1510 O O . LYS A 1 185 ? 9.924 4.101 16.877 1.00 69.62 185 L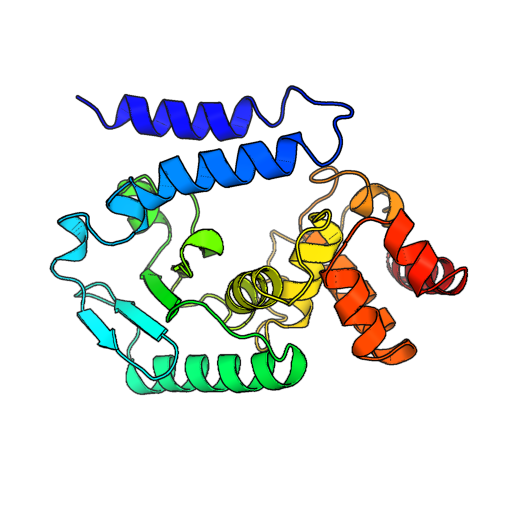YS A O 1
ATOM 1515 N N . LYS A 1 186 ? 10.209 2.240 18.140 1.00 76.06 186 LYS A N 1
ATOM 1516 C CA . LYS A 1 186 ? 9.057 2.450 19.005 1.00 76.06 186 LYS A CA 1
ATOM 1517 C C . LYS A 1 186 ? 9.207 3.819 19.693 1.00 76.06 186 LYS A C 1
ATOM 1519 O O . LYS A 1 186 ? 10.268 4.073 20.270 1.00 76.06 186 LYS A O 1
ATOM 1524 N N . PRO A 1 187 ? 8.195 4.698 19.620 1.00 75.94 187 PRO A N 1
ATOM 1525 C CA . PRO A 1 187 ? 8.199 5.954 20.355 1.00 75.94 187 PRO A CA 1
ATOM 1526 C C . PRO A 1 187 ? 8.383 5.728 21.860 1.00 75.94 187 PRO A C 1
ATOM 1528 O O . PRO A 1 187 ? 7.872 4.758 22.417 1.00 75.94 187 PRO A O 1
ATOM 1531 N N . ASN A 1 188 ? 9.103 6.639 22.517 1.00 80.94 188 ASN A N 1
ATOM 1532 C CA . ASN A 1 188 ? 9.254 6.628 23.978 1.00 80.94 188 ASN A CA 1
ATOM 1533 C C . ASN A 1 188 ? 8.021 7.201 24.697 1.00 80.94 188 ASN A C 1
ATOM 1535 O O . ASN A 1 188 ? 7.884 7.058 25.909 1.00 80.94 188 ASN A O 1
ATOM 1539 N N . GLU A 1 189 ? 7.159 7.899 23.961 1.00 84.88 189 GLU A N 1
ATOM 1540 C CA . GLU A 1 189 ? 5.920 8.470 24.470 1.00 84.88 189 GLU A CA 1
ATOM 1541 C C . GLU A 1 189 ? 4.768 7.466 24.414 1.00 84.88 189 GLU A C 1
ATOM 1543 O O . GLU A 1 189 ? 4.774 6.526 23.617 1.00 84.88 189 GLU A O 1
ATOM 1548 N N . LYS A 1 190 ? 3.746 7.705 25.241 1.00 90.75 190 LYS A N 1
ATOM 1549 C CA . LYS A 1 190 ? 2.504 6.938 25.186 1.00 90.75 190 LYS A CA 1
ATOM 1550 C C . LYS A 1 190 ? 1.805 7.191 23.849 1.00 90.75 190 LYS A C 1
ATOM 1552 O O . LYS A 1 190 ? 1.520 8.338 23.496 1.00 90.75 190 LYS A O 1
ATOM 1557 N N . ILE A 1 191 ? 1.481 6.121 23.136 1.00 93.06 191 ILE A N 1
ATOM 1558 C CA . ILE A 1 191 ? 0.835 6.194 21.825 1.00 93.06 191 ILE A CA 1
ATOM 1559 C C . ILE A 1 191 ? -0.681 6.119 22.000 1.00 93.06 191 ILE A C 1
ATOM 1561 O O . ILE A 1 191 ? -1.180 5.256 22.724 1.00 93.06 191 ILE A O 1
ATOM 1565 N N . SER A 1 192 ? -1.397 7.010 21.307 1.00 95.75 192 SER A N 1
ATOM 1566 C CA . SER A 1 192 ? -2.835 6.896 21.065 1.00 95.75 192 SER A CA 1
ATOM 1567 C C . SER A 1 192 ? -3.076 6.645 19.578 1.00 95.75 192 SER A C 1
ATOM 1569 O O . SER A 1 192 ? -2.837 7.521 18.745 1.00 95.75 192 SER A O 1
ATOM 1571 N N . LEU A 1 193 ? -3.565 5.457 19.237 1.00 96.19 193 LEU A N 1
ATOM 1572 C CA . LEU A 1 193 ? -3.853 5.060 17.861 1.00 96.19 193 LEU A CA 1
ATOM 1573 C C . LEU A 1 193 ? -5.049 5.817 17.295 1.00 96.19 193 LEU A C 1
ATOM 1575 O O . LEU A 1 193 ? -5.043 6.127 16.113 1.00 96.19 193 LEU A O 1
ATOM 1579 N N . ILE A 1 194 ? -6.031 6.194 18.122 1.00 96.81 194 ILE A N 1
ATOM 1580 C CA . ILE A 1 194 ? -7.117 7.089 17.683 1.00 96.81 194 ILE A CA 1
ATOM 1581 C C . ILE A 1 194 ? -6.527 8.428 17.233 1.00 96.81 194 ILE A C 1
ATOM 1583 O O . ILE A 1 194 ? -6.829 8.905 16.143 1.00 96.81 194 ILE A O 1
ATOM 1587 N N . LYS A 1 195 ? -5.613 8.998 18.029 1.00 95.81 195 LYS A N 1
ATOM 1588 C CA . LYS A 1 195 ? -4.955 10.258 17.677 1.00 95.81 195 LYS A CA 1
ATOM 1589 C C . LYS A 1 195 ? -4.132 10.127 16.391 1.00 95.81 195 LYS A C 1
ATOM 1591 O O . LYS A 1 195 ? -4.184 11.038 15.572 1.00 95.81 195 LYS A O 1
ATOM 1596 N N . ALA A 1 196 ? -3.416 9.011 16.218 1.00 94.69 196 ALA A N 1
ATOM 1597 C CA . ALA A 1 196 ? -2.665 8.697 14.998 1.00 94.69 196 ALA A CA 1
ATOM 1598 C C . ALA A 1 196 ? -3.577 8.557 13.770 1.00 94.69 196 ALA A C 1
ATOM 1600 O O . ALA A 1 196 ? -3.214 8.949 12.671 1.00 94.69 196 ALA A O 1
ATOM 1601 N N . TRP A 1 197 ? -4.767 7.991 13.958 1.00 96.62 197 TRP A N 1
ATOM 1602 C CA . TRP A 1 197 ? -5.750 7.796 12.901 1.00 96.62 197 TRP A CA 1
ATOM 1603 C C . TRP A 1 197 ? -6.378 9.124 12.459 1.00 96.62 197 TRP A C 1
ATOM 1605 O O . TRP A 1 197 ? -6.591 9.346 11.272 1.00 96.62 197 TRP A O 1
ATOM 1615 N N . GLU A 1 198 ? -6.670 10.016 13.403 1.00 94.19 198 GLU A N 1
ATOM 1616 C CA . GLU A 1 198 ? -7.312 11.306 13.121 1.00 94.19 198 GLU A CA 1
ATOM 1617 C C . GLU A 1 198 ? -6.330 12.411 12.708 1.00 94.19 198 GLU A C 1
ATOM 1619 O O . GLU A 1 198 ? -6.763 13.435 12.184 1.00 94.19 198 GLU A O 1
ATOM 1624 N N . ASN A 1 199 ? -5.028 12.237 12.955 1.00 91.81 199 ASN A N 1
ATOM 1625 C CA . ASN A 1 199 ? -4.007 13.242 12.668 1.00 91.81 199 ASN A CA 1
ATOM 1626 C C . ASN A 1 199 ? -2.781 12.580 12.044 1.00 91.81 199 ASN A C 1
ATOM 1628 O O . ASN A 1 199 ? -1.997 11.928 12.736 1.00 91.81 199 ASN A O 1
ATOM 1632 N N . ASP A 1 200 ? -2.579 12.804 10.753 1.00 88.62 200 ASP A N 1
ATOM 1633 C CA . ASP A 1 200 ? -1.413 12.271 10.064 1.00 88.62 200 ASP A CA 1
ATOM 1634 C C . ASP A 1 200 ? -0.109 12.940 10.549 1.00 88.62 200 ASP A C 1
ATOM 1636 O O . ASP A 1 200 ? -0.086 14.075 11.024 1.00 88.62 200 ASP A O 1
ATOM 1640 N N . TYR A 1 201 ? 1.006 12.216 10.416 1.00 85.25 201 TYR A N 1
ATOM 1641 C CA . TYR A 1 201 ? 2.383 12.675 10.682 1.00 85.25 201 TYR A CA 1
ATOM 1642 C C . TYR A 1 201 ? 2.722 13.133 12.115 1.00 85.25 201 TYR A C 1
ATOM 1644 O O . TYR A 1 201 ? 3.829 13.607 12.348 1.00 85.25 201 TYR A O 1
ATOM 1652 N N . ILE A 1 202 ? 1.843 12.932 13.103 1.00 90.38 202 ILE A N 1
ATOM 1653 C CA . ILE A 1 202 ? 2.153 13.254 14.511 1.00 90.38 202 ILE A CA 1
ATOM 1654 C C . ILE A 1 202 ? 3.055 12.230 15.222 1.00 90.38 202 ILE A C 1
ATOM 1656 O O . ILE A 1 202 ? 3.685 12.571 16.217 1.00 90.38 202 ILE A O 1
ATOM 1660 N N . TYR A 1 203 ? 3.095 10.983 14.742 1.00 89.31 203 TYR A N 1
ATOM 1661 C CA . TYR A 1 203 ? 3.923 9.900 15.275 1.00 89.31 203 TYR A CA 1
ATOM 1662 C C . TYR A 1 203 ? 4.969 9.439 14.252 1.00 89.31 203 TYR A C 1
ATOM 1664 O O . TYR A 1 203 ? 4.933 9.831 13.087 1.00 89.31 203 TYR A O 1
ATOM 1672 N N . SER A 1 204 ? 5.903 8.585 14.677 1.00 87.94 204 SER A N 1
ATOM 1673 C CA . SER A 1 204 ? 6.861 7.956 13.764 1.00 87.94 204 SER A CA 1
ATOM 1674 C C . SER A 1 204 ? 6.193 6.922 12.853 1.00 87.94 204 SER A C 1
ATOM 1676 O O . SER A 1 204 ? 5.118 6.397 13.154 1.00 87.94 204 SER A O 1
ATOM 1678 N N . ASP A 1 205 ? 6.875 6.552 11.769 1.00 86.56 205 ASP A N 1
ATOM 1679 C CA . ASP A 1 205 ? 6.407 5.512 10.844 1.00 86.56 205 ASP A CA 1
ATOM 1680 C C . ASP A 1 205 ? 6.261 4.134 11.513 1.00 86.56 205 ASP A C 1
ATOM 1682 O O . ASP A 1 205 ? 5.490 3.301 11.049 1.00 86.56 205 ASP A O 1
ATOM 1686 N N . TYR A 1 206 ? 6.877 3.908 12.679 1.00 88.50 206 TYR A N 1
ATOM 1687 C CA . TYR A 1 206 ? 6.569 2.726 13.488 1.00 88.50 206 TYR A CA 1
ATOM 1688 C C . TYR A 1 206 ? 5.064 2.617 13.789 1.00 88.50 206 TYR A C 1
ATOM 1690 O O . TYR A 1 206 ? 4.490 1.532 13.718 1.00 88.50 206 TYR A O 1
ATOM 1698 N N . VAL A 1 207 ? 4.404 3.738 14.091 1.00 91.38 207 VAL A N 1
ATOM 1699 C CA . VAL A 1 207 ? 2.969 3.757 14.399 1.00 91.38 207 VAL A CA 1
ATOM 1700 C C . VAL A 1 207 ? 2.137 3.516 13.143 1.00 91.38 207 VAL A C 1
ATOM 1702 O O . VAL A 1 207 ? 1.277 2.638 13.150 1.00 91.38 207 VAL A O 1
ATOM 1705 N N . TYR A 1 208 ? 2.403 4.251 12.063 1.00 91.69 208 TYR A N 1
ATOM 1706 C CA . TYR A 1 208 ? 1.577 4.187 10.852 1.00 91.69 208 TYR A CA 1
ATOM 1707 C C . TYR A 1 208 ? 1.694 2.859 10.103 1.00 91.69 208 TYR A C 1
ATOM 1709 O O . TYR A 1 208 ? 0.692 2.354 9.610 1.00 91.69 208 TYR A O 1
ATOM 1717 N N . TYR A 1 209 ? 2.888 2.270 10.063 1.00 91.06 209 TYR A N 1
ATOM 1718 C CA . TYR A 1 209 ? 3.127 1.036 9.323 1.00 91.06 209 TYR A CA 1
ATOM 1719 C C . TYR A 1 209 ? 2.820 -0.178 10.201 1.00 91.06 209 TYR A C 1
ATOM 1721 O O . TYR A 1 209 ? 1.912 -0.952 9.904 1.00 91.06 209 TYR A O 1
ATOM 1729 N N . PHE A 1 210 ? 3.511 -0.340 11.334 1.00 89.50 210 PHE A N 1
ATOM 1730 C CA . PHE A 1 210 ? 3.379 -1.566 12.124 1.00 89.50 210 PHE A CA 1
ATOM 1731 C C . PHE A 1 210 ? 2.127 -1.640 12.970 1.00 89.50 210 PHE A C 1
ATOM 1733 O O . PHE A 1 210 ? 1.442 -2.662 12.957 1.00 89.50 210 PHE A O 1
ATOM 1740 N N . LEU A 1 211 ? 1.847 -0.596 13.752 1.00 92.25 211 LEU A N 1
ATOM 1741 C CA . LEU A 1 211 ? 0.658 -0.615 14.602 1.00 92.25 211 LEU A CA 1
ATOM 1742 C C . LEU A 1 211 ? -0.598 -0.516 13.740 1.00 92.25 211 LEU A C 1
ATOM 1744 O O . LEU A 1 211 ? -1.568 -1.216 14.021 1.00 92.25 211 LEU A O 1
ATOM 1748 N N . GLY A 1 212 ? -0.532 0.247 12.643 1.00 95.06 212 GLY A N 1
ATOM 1749 C CA . GLY A 1 212 ? -1.520 0.209 11.566 1.00 95.06 212 GLY A CA 1
ATOM 1750 C C . GLY A 1 212 ? -1.764 -1.220 11.073 1.00 95.06 212 GLY A C 1
ATOM 1751 O O . GLY A 1 212 ? -2.885 -1.715 11.165 1.00 95.06 212 GLY A O 1
ATOM 1752 N N . ALA A 1 213 ? -0.721 -1.934 10.636 1.00 94.38 213 ALA A N 1
ATOM 1753 C CA . ALA A 1 213 ? -0.849 -3.309 10.147 1.00 94.38 213 ALA A CA 1
ATOM 1754 C C . ALA A 1 213 ? -1.403 -4.286 11.192 1.00 94.38 213 ALA A C 1
ATOM 1756 O O . ALA A 1 213 ? -2.206 -5.154 10.848 1.00 94.38 213 ALA A O 1
ATOM 1757 N N . GLU A 1 214 ? -1.008 -4.163 12.463 1.00 94.00 214 GLU A N 1
ATOM 1758 C CA . GLU A 1 214 ? -1.534 -5.027 13.525 1.00 94.00 214 GLU A CA 1
ATOM 1759 C C . GLU A 1 214 ? -3.024 -4.757 13.774 1.00 94.00 214 GLU A C 1
ATOM 1761 O O . GLU A 1 214 ? -3.797 -5.708 13.896 1.00 94.00 214 GLU A O 1
ATOM 1766 N N . VAL A 1 215 ? -3.464 -3.491 13.752 1.00 97.56 215 VAL A N 1
ATOM 1767 C CA . VAL A 1 215 ? -4.895 -3.150 13.802 1.00 97.56 215 VAL A CA 1
ATOM 1768 C C . VAL A 1 215 ? -5.631 -3.746 12.600 1.00 97.56 215 VAL A C 1
ATOM 1770 O O . VAL A 1 215 ? -6.641 -4.424 12.788 1.00 97.56 215 VAL A O 1
ATOM 1773 N N . ILE A 1 216 ? -5.124 -3.569 11.375 1.00 98.00 216 ILE A N 1
ATOM 1774 C CA . ILE A 1 216 ? -5.753 -4.110 10.158 1.00 98.00 216 ILE A CA 1
ATOM 1775 C C . ILE A 1 216 ? -5.861 -5.633 10.208 1.00 98.00 216 ILE A C 1
ATOM 1777 O O . ILE A 1 216 ? -6.919 -6.193 9.912 1.00 98.00 216 ILE A O 1
ATOM 1781 N N . LYS A 1 217 ? -4.803 -6.314 10.647 1.00 96.50 217 LYS A N 1
ATOM 1782 C CA . LYS A 1 217 ? -4.791 -7.762 10.847 1.00 96.50 217 LYS A CA 1
ATOM 1783 C C . LYS A 1 217 ? -5.872 -8.203 11.831 1.00 96.50 217 LYS A C 1
ATOM 1785 O O . LYS A 1 217 ? -6.630 -9.113 11.502 1.00 96.50 217 LYS A O 1
ATOM 1790 N N . LEU A 1 218 ? -5.964 -7.575 13.007 1.00 97.56 218 LEU A N 1
ATOM 1791 C CA . LEU A 1 218 ? -6.969 -7.922 14.019 1.00 97.56 218 LEU A CA 1
ATOM 1792 C C . LEU A 1 218 ? -8.391 -7.666 13.512 1.00 97.56 218 LEU A C 1
ATOM 1794 O O . LEU A 1 218 ? -9.274 -8.506 13.702 1.00 97.56 218 LEU A O 1
ATOM 1798 N N . LEU A 1 219 ? -8.613 -6.548 12.814 1.00 98.38 219 LEU A N 1
ATOM 1799 C CA . LEU A 1 219 ? -9.902 -6.246 12.196 1.00 98.38 219 LEU A CA 1
ATOM 1800 C C . LEU A 1 219 ? -10.278 -7.302 11.151 1.00 98.38 219 LEU A C 1
ATOM 1802 O O . LEU A 1 219 ? -11.388 -7.830 11.196 1.00 98.38 219 LEU A O 1
ATOM 1806 N N . ASN A 1 220 ? -9.358 -7.666 10.256 1.00 97.62 220 ASN A N 1
ATOM 1807 C CA . ASN A 1 220 ? -9.615 -8.676 9.232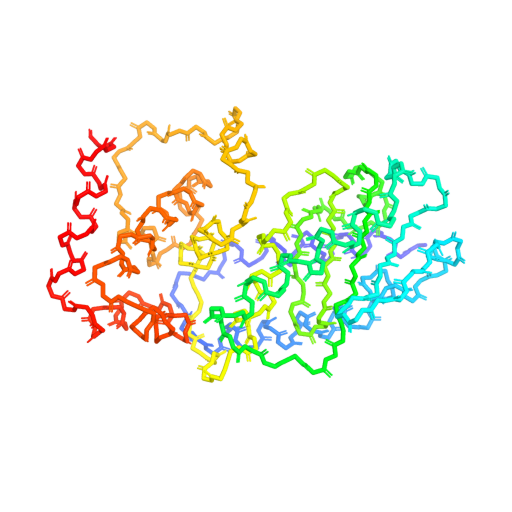 1.00 97.62 220 ASN A CA 1
ATOM 1808 C C . ASN A 1 220 ? -9.894 -10.056 9.844 1.00 97.62 220 ASN A C 1
ATOM 1810 O O . ASN A 1 220 ? -10.845 -10.729 9.461 1.00 97.62 220 ASN A O 1
ATOM 1814 N N . GLN A 1 221 ? -9.099 -10.471 10.834 1.00 96.94 221 GLN A N 1
ATOM 1815 C CA . GLN A 1 221 ? -9.261 -11.764 11.505 1.00 96.94 221 GLN A CA 1
ATOM 1816 C C . GLN A 1 221 ? -10.591 -11.876 12.253 1.00 96.94 221 GLN A C 1
ATOM 1818 O O . GLN A 1 221 ? -11.212 -12.936 12.246 1.00 96.94 221 GLN A O 1
ATOM 1823 N N . LYS A 1 222 ? -11.033 -10.793 12.900 1.00 98.00 222 LYS A N 1
ATOM 1824 C CA . LYS A 1 222 ? -12.240 -10.796 13.733 1.00 98.00 222 LYS A CA 1
ATOM 1825 C C . LYS A 1 222 ? -13.525 -10.565 12.941 1.00 98.00 222 LYS A C 1
ATOM 1827 O O . LYS A 1 222 ? -14.577 -11.064 13.330 1.00 98.00 222 LYS A O 1
ATOM 1832 N N . PHE A 1 223 ? -13.456 -9.787 11.864 1.00 98.25 223 PHE A N 1
ATOM 1833 C CA . PHE A 1 223 ? -14.641 -9.283 11.166 1.00 98.25 223 PHE A CA 1
ATOM 1834 C C . PHE A 1 223 ? -14.722 -9.672 9.691 1.00 98.25 223 PHE A C 1
ATOM 1836 O O . PHE A 1 223 ? -15.772 -9.466 9.081 1.00 98.25 223 PHE A O 1
ATOM 1843 N N . GLY A 1 224 ? -13.654 -10.244 9.139 1.00 97.56 224 GLY A N 1
ATOM 1844 C CA . GLY A 1 224 ? -13.596 -10.738 7.771 1.00 97.56 224 GLY A CA 1
ATOM 1845 C C . GLY A 1 224 ? -13.385 -9.659 6.707 1.00 97.56 224 GLY A C 1
ATOM 1846 O O . GLY A 1 224 ? -13.415 -8.451 6.967 1.00 97.56 224 GLY A O 1
ATOM 1847 N N . LYS A 1 225 ? -13.204 -10.152 5.477 1.00 97.19 225 LYS A N 1
ATOM 1848 C CA . LYS A 1 225 ? -12.894 -9.377 4.270 1.00 97.19 225 LYS A CA 1
ATOM 1849 C C . LYS A 1 225 ? -13.899 -8.256 4.012 1.00 97.19 225 LYS A C 1
ATOM 1851 O O . LYS A 1 225 ? -13.481 -7.115 3.868 1.00 97.19 225 LYS A O 1
ATOM 1856 N N . ASP A 1 226 ? -15.199 -8.541 4.018 1.00 97.38 226 ASP A N 1
ATOM 1857 C CA . ASP A 1 226 ? -16.224 -7.571 3.597 1.00 97.38 226 ASP A CA 1
ATOM 1858 C C . ASP A 1 226 ? -16.206 -6.287 4.431 1.00 97.38 226 ASP A C 1
ATOM 1860 O O . ASP A 1 226 ? -16.316 -5.177 3.910 1.00 97.38 226 ASP A O 1
ATOM 1864 N N . LYS A 1 227 ? -16.022 -6.416 5.750 1.00 98.25 227 LYS A N 1
ATOM 1865 C CA . LYS A 1 227 ? -15.911 -5.251 6.631 1.00 98.25 227 LYS A CA 1
ATOM 1866 C C . LYS A 1 227 ? -14.600 -4.504 6.425 1.00 98.25 227 LYS A C 1
ATOM 1868 O O . LYS A 1 227 ? -14.602 -3.281 6.524 1.00 98.25 227 LYS A O 1
ATOM 1873 N N . LEU A 1 228 ? -13.506 -5.211 6.134 1.00 98.12 228 LEU A N 1
ATOM 1874 C CA . LEU A 1 228 ? -12.241 -4.568 5.793 1.00 98.12 228 LEU A CA 1
ATOM 1875 C C . LEU A 1 228 ? -12.344 -3.792 4.474 1.00 98.12 228 LEU A C 1
ATOM 1877 O O . LEU A 1 228 ? -11.913 -2.648 4.439 1.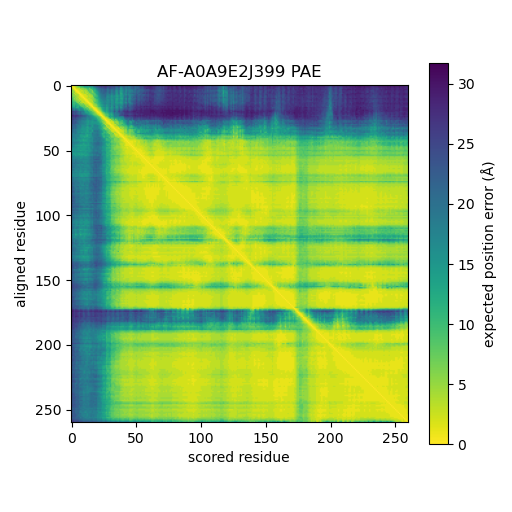00 98.12 228 LEU A O 1
ATOM 1881 N N . ILE A 1 229 ? -12.969 -4.348 3.431 1.00 97.69 229 ILE A N 1
ATOM 1882 C CA . ILE A 1 229 ? -13.190 -3.640 2.157 1.00 97.69 229 ILE A CA 1
ATOM 1883 C C . ILE A 1 229 ? -13.932 -2.316 2.395 1.00 97.69 229 ILE A C 1
ATOM 1885 O O . ILE A 1 229 ? -13.456 -1.264 1.976 1.00 97.69 229 ILE A O 1
ATOM 1889 N N . ARG A 1 230 ? -15.004 -2.328 3.198 1.00 97.25 230 ARG A N 1
ATOM 1890 C CA . ARG A 1 230 ? -15.738 -1.104 3.578 1.00 97.25 230 ARG A CA 1
ATOM 1891 C C . ARG A 1 230 ? -14.895 -0.073 4.334 1.00 97.25 230 ARG A C 1
ATOM 1893 O O . ARG A 1 230 ? -15.184 1.122 4.279 1.00 97.25 230 ARG A O 1
ATOM 1900 N N . LEU A 1 231 ? -13.888 -0.518 5.086 1.00 98.00 231 LEU A N 1
ATOM 1901 C CA . LEU A 1 231 ? -12.935 0.383 5.730 1.00 98.00 231 LEU A CA 1
ATOM 1902 C C . LEU A 1 231 ? -11.960 0.980 4.705 1.00 98.00 231 LEU A C 1
ATOM 1904 O O . LEU A 1 231 ? -11.618 2.153 4.805 1.00 98.00 231 LEU A O 1
ATOM 1908 N N . ILE A 1 232 ? -11.526 0.199 3.714 1.00 96.88 232 ILE A N 1
ATOM 1909 C CA . ILE A 1 232 ? -10.628 0.675 2.655 1.00 96.88 232 ILE A CA 1
ATOM 1910 C C . ILE A 1 232 ? -11.312 1.757 1.802 1.00 96.88 232 ILE A C 1
ATOM 1912 O O . ILE A 1 232 ? -10.659 2.734 1.424 1.00 96.88 232 ILE A O 1
ATOM 1916 N N . GLU A 1 233 ? -12.615 1.614 1.544 1.00 95.38 233 GLU A N 1
ATOM 1917 C CA . GLU A 1 233 ? -13.440 2.583 0.806 1.00 95.38 233 GLU A CA 1
ATOM 1918 C C . GLU A 1 233 ? -13.485 3.966 1.481 1.00 95.38 233 GLU A C 1
ATOM 1920 O O . GLU A 1 233 ? -13.420 4.993 0.804 1.00 95.38 233 GLU A O 1
ATOM 1925 N N . ASN A 1 234 ? -13.569 4.005 2.817 1.00 95.88 234 ASN A N 1
ATOM 1926 C CA . ASN A 1 234 ? -13.526 5.227 3.622 1.00 95.88 234 ASN A CA 1
ATOM 1927 C C . ASN A 1 234 ? -12.807 4.964 4.948 1.00 95.88 234 ASN A C 1
ATOM 1929 O O . ASN A 1 234 ? -13.349 4.369 5.881 1.00 95.88 234 ASN A O 1
ATOM 1933 N N . GLN A 1 235 ? -11.597 5.488 5.052 1.00 96.69 235 GLN A N 1
ATOM 1934 C CA . GLN A 1 235 ? -10.674 5.207 6.137 1.00 96.69 235 GLN A CA 1
ATOM 1935 C C . GLN A 1 235 ? -10.855 6.136 7.341 1.00 96.69 235 GLN A C 1
ATOM 1937 O O . GLN A 1 235 ? -10.039 6.101 8.252 1.00 96.69 235 GLN A O 1
ATOM 1942 N N . SER A 1 236 ? -11.897 6.972 7.401 1.00 96.38 236 SER A N 1
ATOM 1943 C CA . SER A 1 236 ? -12.123 7.824 8.577 1.00 96.38 236 SER A CA 1
ATOM 1944 C C . SER A 1 236 ? -12.438 7.000 9.832 1.00 96.38 236 SER A C 1
ATOM 1946 O O . SER A 1 236 ? -13.179 6.013 9.780 1.00 96.38 236 SER A O 1
ATOM 1948 N N . TYR A 1 237 ? -11.954 7.449 10.994 1.00 97.00 237 TYR A N 1
ATOM 1949 C CA . TYR A 1 237 ? -12.2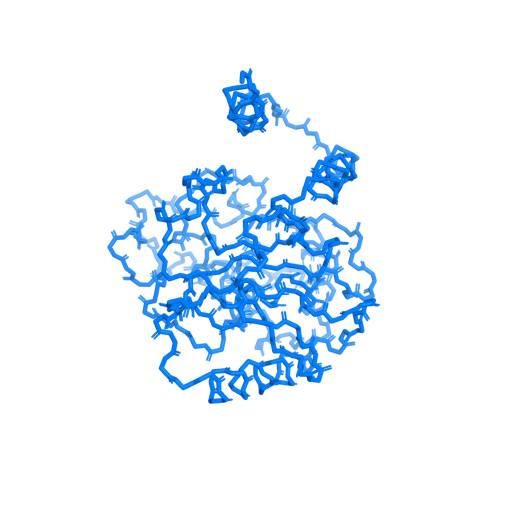49 6.792 12.274 1.00 97.00 237 TYR A CA 1
ATOM 1950 C C . TYR A 1 237 ? -13.763 6.717 12.553 1.00 97.00 237 TYR A C 1
ATOM 1952 O O . TYR A 1 237 ? -14.282 5.694 13.004 1.00 97.00 237 TYR A O 1
ATOM 1960 N N . LYS A 1 238 ? -14.512 7.762 12.175 1.00 96.62 238 LYS A N 1
ATOM 1961 C CA . LYS A 1 238 ? -15.982 7.775 12.240 1.00 96.62 238 LYS A CA 1
ATOM 1962 C C . LYS A 1 238 ? -16.615 6.649 11.415 1.00 96.62 238 LYS A C 1
ATOM 1964 O O . LYS A 1 238 ? -17.546 6.003 11.892 1.00 96.62 238 LYS A O 1
ATOM 1969 N N . ASN A 1 239 ? -16.138 6.402 10.192 1.00 97.25 239 ASN A N 1
ATOM 1970 C CA . ASN A 1 239 ? -16.640 5.291 9.382 1.00 97.25 239 ASN A CA 1
ATOM 1971 C C . ASN A 1 239 ? -16.285 3.936 10.008 1.00 97.25 239 ASN A C 1
ATOM 1973 O O . ASN A 1 239 ? -17.143 3.059 10.099 1.00 97.25 239 ASN A O 1
ATOM 1977 N N . ALA A 1 240 ? -15.063 3.787 10.520 1.00 98.06 240 ALA A N 1
ATOM 1978 C CA . ALA A 1 240 ? -14.649 2.573 11.215 1.00 98.06 240 ALA A CA 1
ATOM 1979 C C . ALA A 1 240 ? -15.567 2.255 12.411 1.00 98.06 240 ALA A C 1
ATOM 1981 O O . ALA A 1 240 ? -16.014 1.116 12.563 1.00 98.06 240 ALA A O 1
ATOM 1982 N N . LEU A 1 241 ? -15.942 3.259 13.213 1.00 98.06 241 LEU A N 1
ATOM 1983 C CA . LEU A 1 241 ? -16.919 3.088 14.295 1.00 98.06 241 LEU A CA 1
ATOM 1984 C C . LEU A 1 241 ? -18.287 2.609 13.788 1.00 98.06 241 LEU A C 1
ATOM 1986 O O . LEU A 1 241 ? -18.915 1.781 14.443 1.00 98.06 241 LEU A O 1
ATOM 1990 N N . ASN A 1 242 ? -18.737 3.054 12.613 1.00 98.12 242 ASN A N 1
ATOM 1991 C CA . ASN A 1 242 ? -19.988 2.567 12.022 1.00 98.12 242 ASN A CA 1
ATOM 1992 C C . ASN A 1 242 ? -19.892 1.099 11.565 1.00 98.12 242 ASN A C 1
ATOM 1994 O O . ASN A 1 242 ? -20.875 0.363 11.644 1.00 98.12 242 ASN A O 1
ATOM 1998 N N . ILE A 1 243 ? -18.726 0.656 11.085 1.00 98.25 243 ILE A N 1
ATOM 1999 C CA . ILE A 1 243 ? -18.508 -0.717 10.595 1.00 98.25 243 ILE A CA 1
ATOM 2000 C C . ILE A 1 243 ? -18.364 -1.714 11.756 1.00 98.25 243 ILE A C 1
ATOM 2002 O O . ILE A 1 243 ? -18.907 -2.829 11.717 1.00 98.25 243 ILE A O 1
ATOM 2006 N N . TYR A 1 244 ? -17.602 -1.331 12.779 1.00 98.25 244 TYR A N 1
ATOM 2007 C CA . TYR A 1 244 ? -17.129 -2.236 13.830 1.00 98.25 244 TYR A CA 1
ATOM 2008 C C . TYR A 1 244 ? -17.766 -1.973 15.204 1.00 98.25 244 TYR A C 1
ATOM 2010 O O . TYR A 1 244 ? -17.736 -2.848 16.072 1.00 98.25 244 TYR A O 1
ATOM 2018 N N . GLY A 1 245 ? -18.376 -0.805 15.418 1.00 97.56 245 GLY A N 1
ATOM 2019 C CA . GLY A 1 245 ? -18.984 -0.423 16.690 1.00 97.56 245 GLY A CA 1
ATOM 2020 C C . GLY A 1 245 ? -17.980 -0.402 17.845 1.00 97.56 245 GLY A C 1
ATOM 2021 O O . GLY A 1 245 ? -16.793 -0.132 17.668 1.00 97.56 245 GLY A O 1
ATOM 2022 N N . LYS A 1 246 ? -18.457 -0.743 19.048 1.00 96.12 246 LYS A N 1
ATOM 2023 C CA . LYS A 1 246 ? -17.645 -0.776 20.281 1.00 96.12 246 LYS A CA 1
ATOM 2024 C C . LYS A 1 246 ? -16.486 -1.774 20.235 1.00 96.12 246 LYS A C 1
ATOM 2026 O O . LYS A 1 246 ? -15.549 -1.663 21.019 1.00 96.12 246 LYS A O 1
ATOM 2031 N N . GLU A 1 247 ? -16.539 -2.759 19.343 1.00 97.81 247 GLU A N 1
ATOM 2032 C CA . GLU A 1 247 ? -15.455 -3.729 19.221 1.00 97.81 247 GLU A CA 1
ATOM 2033 C C . GLU A 1 247 ? -14.196 -3.125 18.583 1.00 97.81 247 GLU A C 1
ATOM 2035 O O . GLU A 1 247 ? -13.113 -3.657 18.815 1.00 97.81 247 GLU A O 1
ATOM 2040 N N . LEU A 1 248 ? -14.310 -2.009 17.846 1.00 98.12 248 LEU A N 1
ATOM 2041 C CA . LEU A 1 248 ? -13.148 -1.257 17.359 1.00 98.12 248 LEU A CA 1
ATOM 2042 C C . LEU A 1 248 ? -12.291 -0.755 18.519 1.00 98.12 248 LEU A C 1
ATOM 2044 O O . LEU A 1 248 ? -11.077 -0.930 18.508 1.00 98.12 248 LEU A O 1
ATOM 2048 N N . THR A 1 249 ? -12.933 -0.175 19.535 1.00 96.06 249 THR A N 1
ATOM 2049 C CA . THR A 1 249 ? -12.254 0.343 20.727 1.00 96.06 249 THR A CA 1
ATOM 2050 C C . THR A 1 249 ? -11.464 -0.759 21.422 1.00 96.06 249 THR A C 1
ATOM 2052 O O . THR A 1 249 ? -10.302 -0.552 21.742 1.00 96.06 249 THR A O 1
ATOM 2055 N N . LYS A 1 250 ? -12.034 -1.964 21.543 1.00 97.44 250 LYS A N 1
ATOM 2056 C CA . LYS A 1 250 ? -11.333 -3.116 22.132 1.00 97.44 250 LYS A CA 1
ATOM 2057 C C . LYS A 1 250 ? -10.103 -3.536 21.328 1.00 97.44 250 LYS A C 1
ATOM 2059 O O . LYS A 1 250 ? -9.091 -3.884 21.919 1.00 97.44 250 LYS A O 1
ATOM 2064 N N . VAL A 1 251 ? -10.187 -3.519 19.994 1.00 98.06 251 VAL A N 1
ATOM 2065 C CA . VAL A 1 251 ? -9.036 -3.826 19.124 1.00 98.06 251 VAL A CA 1
ATOM 2066 C C . VAL A 1 251 ? -7.935 -2.781 19.303 1.00 98.06 251 VAL A C 1
ATOM 2068 O O . VAL A 1 251 ? -6.770 -3.141 19.439 1.00 98.06 251 VAL A O 1
ATOM 2071 N N . ILE A 1 252 ? -8.299 -1.498 19.347 1.00 97.56 252 ILE A N 1
ATOM 2072 C CA . ILE A 1 252 ? -7.348 -0.405 19.573 1.00 97.56 252 ILE A CA 1
ATOM 2073 C C . ILE A 1 252 ? -6.677 -0.542 20.944 1.00 97.56 252 ILE A C 1
ATOM 2075 O O . ILE A 1 252 ? -5.451 -0.535 21.020 1.00 97.56 252 ILE A O 1
ATOM 2079 N N . GLU A 1 253 ? -7.462 -0.739 22.005 1.00 96.19 253 GLU A N 1
ATOM 2080 C CA . GLU A 1 253 ? -6.960 -0.940 23.369 1.00 96.19 253 GLU A CA 1
ATOM 2081 C C . GLU A 1 253 ? -6.052 -2.171 23.466 1.00 96.19 253 GLU A C 1
ATOM 2083 O O . GLU A 1 253 ? -5.029 -2.129 24.143 1.00 96.19 253 GLU A O 1
ATOM 2088 N N . GLU A 1 254 ? -6.382 -3.268 22.776 1.00 95.50 254 GLU A N 1
ATOM 2089 C CA . GLU A 1 254 ? -5.533 -4.460 22.739 1.00 95.50 254 GLU A CA 1
ATOM 2090 C C . GLU A 1 254 ? -4.142 -4.148 22.172 1.00 95.50 254 GLU A C 1
ATOM 2092 O O . GLU A 1 254 ? -3.140 -4.614 22.719 1.00 95.50 254 GLU A O 1
ATOM 2097 N N . VAL A 1 255 ? -4.065 -3.375 21.086 1.00 94.62 255 VAL A N 1
ATOM 2098 C CA . VAL A 1 255 ? -2.778 -2.992 20.490 1.00 94.62 255 VAL A CA 1
ATOM 2099 C C . VAL A 1 255 ? -2.046 -2.009 21.400 1.00 94.62 255 VAL A C 1
ATOM 2101 O O . VAL A 1 255 ? -0.880 -2.242 21.711 1.00 94.62 255 VAL A O 1
ATOM 2104 N N . GLU A 1 256 ? -2.720 -0.965 21.889 1.00 94.75 256 GLU A N 1
ATOM 2105 C CA . GLU A 1 256 ? -2.134 0.043 22.783 1.00 94.75 256 GLU A CA 1
ATOM 2106 C C . GLU A 1 256 ? -1.595 -0.563 24.089 1.00 94.75 256 GLU A C 1
ATOM 2108 O O . GLU A 1 256 ? -0.504 -0.198 24.517 1.00 94.75 256 GLU A O 1
ATOM 2113 N N . ASN A 1 257 ? -2.293 -1.524 24.699 1.00 93.81 257 ASN A N 1
ATOM 2114 C CA . ASN A 1 257 ? -1.862 -2.175 25.945 1.00 93.81 257 ASN A CA 1
ATOM 2115 C C . ASN A 1 257 ? -0.625 -3.070 25.774 1.00 93.81 257 ASN A C 1
ATOM 2117 O O . ASN A 1 257 ? 0.054 -3.370 26.751 1.00 93.81 257 ASN A O 1
ATOM 2121 N N . LYS A 1 258 ? -0.324 -3.531 24.554 1.00 88.69 258 LYS A N 1
ATOM 2122 C CA . LYS A 1 258 ? 0.896 -4.313 24.278 1.00 88.69 258 LYS A CA 1
ATOM 2123 C C . LYS A 1 258 ? 2.134 -3.427 24.146 1.00 88.69 258 LYS A C 1
ATOM 2125 O O . LYS A 1 258 ? 3.254 -3.935 24.204 1.00 88.69 258 LYS A O 1
ATOM 2130 N N . ILE A 1 259 ? 1.948 -2.130 23.906 1.00 86.12 259 ILE A N 1
ATOM 2131 C CA . ILE A 1 259 ? 3.037 -1.208 23.579 1.00 86.12 259 ILE A CA 1
ATOM 2132 C C . ILE A 1 259 ? 3.216 -0.074 24.587 1.00 86.12 259 ILE A C 1
ATOM 2134 O O . ILE A 1 259 ? 4.319 0.455 24.666 1.00 86.12 259 ILE A O 1
ATOM 2138 N N . ASN A 1 260 ? 2.196 0.313 25.338 1.00 85.81 260 ASN A N 1
ATOM 2139 C CA . ASN A 1 260 ? 2.316 1.309 26.400 1.00 85.81 260 ASN A CA 1
ATOM 2140 C C . ASN A 1 260 ? 2.643 0.623 27.726 1.00 85.81 260 ASN A C 1
ATOM 2142 O O . ASN A 1 260 ? 3.447 1.206 28.483 1.00 85.81 260 ASN A O 1
#

Sequence (260 aa):
MNILFSILLIIILNNTFTEKDKGGTSYQETQNQEQRKIIYADNPLFNGKDKFFNDWIMVDSKHFIFHFPSNSIVKNKDQFINNHEQAYAKLNSFLETSLPQKFNYFVWNYSYEAEKFGIGVLSFALPELCLVHVHAAESIGHEMTHLLTYYLPGSTGIKTKFINEGIATYFDLNNRSVYGGPGFKKPNEKISLIKAWENDYIYSDYVYYFLGAEVIKLLNQKFGKDKLIRLIENQSYKNALNIYGKELTKVIEEVENKIN

Solvent-accessible surface area (backbone atoms only — not comparable to full-atom values): 14709 Å² total; per-residue (Å²): 144,61,67,69,58,54,54,50,48,52,50,43,63,59,52,58,64,71,77,60,74,93,80,80,75,69,62,61,58,54,54,50,48,55,51,49,46,54,58,42,69,71,30,36,78,74,65,63,68,32,76,86,48,71,66,36,48,74,48,81,60,95,59,39,36,36,37,30,49,75,83,47,76,69,85,54,54,68,60,53,50,51,53,49,53,52,47,47,55,55,52,39,71,73,66,69,47,68,70,99,62,56,33,40,40,37,40,34,77,48,59,73,62,41,37,77,71,72,39,83,70,63,65,47,62,42,52,96,69,34,30,37,40,31,43,69,82,54,61,71,20,30,54,54,37,52,37,45,52,52,47,28,88,73,37,80,47,52,81,26,56,19,51,54,38,2,48,15,54,60,53,15,90,57,60,80,61,70,67,60,35,94,84,39,53,77,71,93,63,84,72,55,67,68,59,40,46,77,36,67,84,79,64,57,65,32,50,27,31,54,52,21,13,53,49,47,50,52,49,35,74,74,62,33,66,74,56,45,53,58,33,65,21,26,38,40,68,71,51,43,41,72,77,50,41,74,58,46,57,54,53,52,49,55,55,40,68,76,72,100